Protein AF-A0A8H7RVF2-F1 (afdb_monomer)

Mean predicted aligned error: 18.03 Å

Organism: NCBI:txid1195481

Radius of gyration: 26.24 Å; Cα contacts (8 Å, |Δi|>4): 356; chains: 1; bounding box: 62×46×74 Å

Sequence (332 aa):
MNTLSTLFTTIDELPLQPLLSDPSMATCLSLPLSFVIQASAQSNFLPKKQLSSLIVSDAYYLFDSTINRLRRHTRAELTIGGNSILHLFRALYSGDVLIADFLARALLPGAPILDSADFYIGQVDAQPFYNRLNIDHIPLHLCSTRTYRLARQQSAINIITTNNSYPTLTPSKWQFFWKARIMPLARSIWWRSLHGKLSCCSTLHHILPARFDNALCALGDLENDSVSHFLFSCDTKWIIWQQVLQDCVLTSVTQDTVHDAIFSFTMPTWDLSHSPLSPIQIISGTMVGIWKAHWLYIFSSVPFCLTTIIDSTHKTLIRFRQEETLFIHQPP

Solvent-accessible surface area (backbone atoms only — not comparable to full-atom values): 19575 Å² total; per-residue (Å²): 136,58,74,62,59,61,57,49,59,58,50,73,77,43,84,92,66,82,74,93,53,73,67,38,70,48,31,54,39,67,34,47,37,55,76,43,48,42,63,28,98,88,40,87,62,70,84,53,82,68,43,69,76,34,36,31,48,60,48,31,44,80,74,36,88,90,70,60,29,47,38,70,55,51,87,89,67,40,86,58,64,46,72,61,50,52,49,48,53,51,33,46,74,71,57,31,34,41,64,40,69,75,60,46,43,34,61,46,95,86,56,82,75,74,68,70,95,77,72,65,92,75,54,69,57,59,58,60,59,48,59,70,67,56,48,94,96,51,64,70,92,78,47,48,78,65,56,48,52,52,50,48,52,50,52,45,49,69,64,30,76,79,68,52,61,68,64,90,66,52,73,67,55,51,50,49,60,73,68,48,90,64,53,70,68,30,49,53,51,52,54,24,46,47,50,58,65,42,86,26,39,35,52,38,18,73,76,38,49,93,81,28,87,52,34,42,32,92,89,73,50,94,47,68,16,40,68,58,38,63,64,46,66,33,66,80,51,30,55,51,52,53,51,58,40,61,78,40,30,81,57,93,81,53,72,65,58,51,47,35,31,72,74,65,64,49,75,71,92,66,47,35,90,89,29,99,62,52,69,67,43,53,54,38,29,49,50,42,29,52,51,52,44,54,49,37,29,73,77,65,67,40,78,84,48,66,70,64,40,50,55,53,20,51,54,48,46,53,48,53,51,53,58,51,56,59,65,72,70,57,80,136

Secondary structure (DSSP, 8-state):
--HHHHHHHHHHTS--PPPSSPPPHHHHHHSBHHHHEEE-TT------TTGGG-BHHHHEEEEETTTTEEEEPPTTT--SSHHHHHHHHHHHHTTSEEE-HHHHHHHSTTPPPS--TT--TT----HHHHHHHPBTTB-GGG--HHHHHHHHHHHHHHHGGGS-------HHHHHHHHHS---HHHHHHHHHHHTT-S--HHHHHHH-TTT---SB-TTS-SSB--HHIIIIISHHHHHHHHHHHHHH-SS---HHHHHHHHHH--------TT--S-HHHHHHHHHHHHHHHHHHHHHH-----HHHHHHHHHHHHHHHHHHHHHHHT---

Foldseek 3Di:
DDPVVVLLVVVVPAPDDQQPAQFDLLQQQAAQQVSFKDFDPPAPDDQPPQSRVDGNVLFWDQPDPVQLAIDGDDLVRRPPPSVSSVVVVVCVVVVRMDGHPSVVLNHDPPRDGSDPPDDDPNDGDCVSSCVVQDQPPDDPVRADPVNSVVSSLVVCVVVCVVPFDQQPADVVLVVCLVPDLADPVLSVQLVCLLRQNHPQLLNCCVVPVVVRVDQDHPVDDPDGRGSLCLQAPVPLLVVLVQVLCVVFFPDDDDSVQLVCCRRVVPQDPTDRVPPPAGSVLSSSLSSVLSVVLSVCCVPVVDDSDSVVSSVVSVVSSVVSVVVVVVVVPDDD

pLDDT: mean 73.12, std 15.59, range [32.81, 94.44]

Structure (mmCIF, N/CA/C/O backbone):
data_AF-A0A8H7RVF2-F1
#
_entry.id   AF-A0A8H7RVF2-F1
#
loop_
_atom_site.group_PDB
_atom_site.id
_atom_site.type_symbol
_atom_site.label_atom_id
_atom_site.label_alt_id
_atom_site.label_comp_id
_atom_site.label_asym_id
_atom_site.label_entity_id
_atom_site.label_seq_id
_atom_site.pdbx_PDB_ins_code
_atom_site.Cartn_x
_atom_site.Cartn_y
_atom_site.Cartn_z
_atom_site.occupancy
_atom_site.B_iso_or_equiv
_atom_site.auth_seq_id
_atom_site.auth_comp_id
_atom_site.auth_asym_id
_atom_site.auth_atom_id
_atom_site.pdbx_PDB_model_num
ATOM 1 N N . MET A 1 1 ? 38.740 3.425 -18.897 1.00 40.00 1 MET A N 1
ATOM 2 C CA . MET A 1 1 ? 37.456 3.286 -18.177 1.00 40.00 1 MET A CA 1
ATOM 3 C C . MET A 1 1 ? 36.684 4.571 -18.398 1.00 40.00 1 MET A C 1
ATOM 5 O O . MET A 1 1 ? 37.096 5.607 -17.897 1.00 40.00 1 MET A O 1
ATOM 9 N N . ASN A 1 2 ? 35.693 4.515 -19.288 1.00 44.91 2 ASN A N 1
ATOM 10 C CA . ASN A 1 2 ? 35.062 5.681 -19.908 1.00 44.91 2 ASN A CA 1
ATOM 11 C C . ASN A 1 2 ? 34.252 6.493 -18.893 1.00 44.91 2 ASN A C 1
ATOM 13 O O . ASN A 1 2 ? 33.501 5.916 -18.114 1.00 44.91 2 ASN A O 1
ATOM 17 N N . THR A 1 3 ? 34.342 7.820 -18.967 1.00 46.84 3 THR A N 1
ATOM 18 C CA . THR A 1 3 ? 33.495 8.803 -18.257 1.00 46.84 3 THR A CA 1
ATOM 19 C C . THR A 1 3 ? 31.994 8.491 -18.351 1.00 46.84 3 THR A C 1
ATOM 21 O O . THR A 1 3 ? 31.237 8.756 -17.418 1.00 46.84 3 THR A O 1
ATOM 24 N N . LEU A 1 4 ? 31.581 7.843 -19.441 1.00 50.25 4 LEU A N 1
ATOM 25 C CA . LEU A 1 4 ? 30.249 7.279 -19.641 1.00 50.25 4 LEU A CA 1
ATOM 26 C C . LEU A 1 4 ? 29.890 6.192 -18.614 1.00 50.25 4 LEU A C 1
ATOM 28 O O . LEU A 1 4 ? 28.809 6.233 -18.049 1.00 50.25 4 LEU A O 1
ATOM 32 N N . SER A 1 5 ? 30.795 5.265 -18.293 1.00 44.78 5 SER A N 1
ATOM 33 C CA . SER A 1 5 ? 30.532 4.194 -17.318 1.00 44.78 5 SER A CA 1
ATOM 34 C C . SER A 1 5 ? 30.194 4.749 -15.936 1.00 44.78 5 SER A C 1
ATOM 36 O O . SER A 1 5 ? 29.285 4.241 -15.292 1.00 44.78 5 SER A O 1
ATOM 38 N N . THR A 1 6 ? 30.899 5.795 -15.497 1.00 49.38 6 THR A N 1
ATOM 39 C CA . THR A 1 6 ? 30.628 6.485 -14.227 1.00 49.38 6 THR A CA 1
ATOM 40 C C . THR A 1 6 ? 29.314 7.263 -14.253 1.00 49.38 6 THR A C 1
ATOM 42 O O . THR A 1 6 ? 28.592 7.265 -13.261 1.00 49.38 6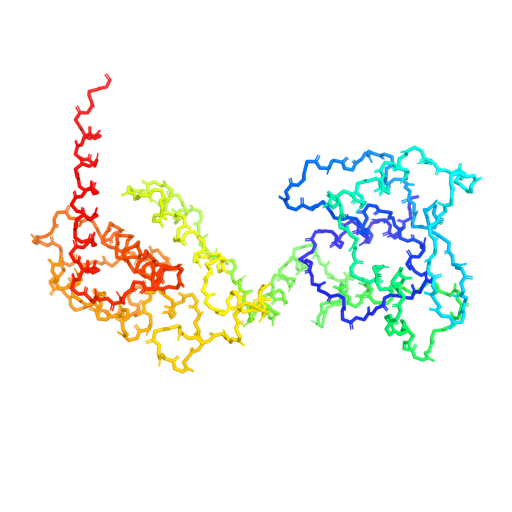 THR A O 1
ATOM 45 N N . LEU A 1 7 ? 28.983 7.886 -15.389 1.00 56.75 7 LEU A N 1
ATOM 46 C CA . LEU A 1 7 ? 27.707 8.576 -15.593 1.00 56.75 7 LEU A CA 1
ATOM 47 C C . LEU A 1 7 ? 26.527 7.592 -15.587 1.00 56.75 7 LEU A C 1
ATOM 49 O O . LEU A 1 7 ? 25.455 7.910 -15.090 1.00 56.75 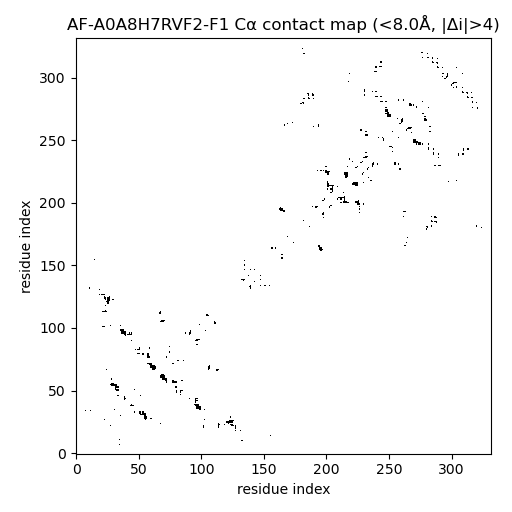7 LEU A O 1
ATOM 53 N N . PHE A 1 8 ? 26.721 6.378 -16.096 1.00 51.72 8 PHE A N 1
ATOM 54 C CA . PHE A 1 8 ? 25.672 5.362 -16.133 1.00 51.72 8 PHE A CA 1
ATOM 55 C C . PHE A 1 8 ? 25.489 4.649 -14.790 1.00 51.72 8 PHE A C 1
ATOM 57 O O . PHE A 1 8 ? 24.351 4.450 -14.378 1.00 51.72 8 PHE A O 1
ATOM 64 N N . THR A 1 9 ? 26.562 4.389 -14.031 1.00 48.84 9 THR A N 1
ATOM 65 C CA . THR A 1 9 ? 26.428 3.875 -12.653 1.00 48.84 9 THR A CA 1
ATOM 66 C C . THR A 1 9 ? 25.664 4.831 -11.739 1.00 48.84 9 THR A C 1
ATOM 68 O O . THR A 1 9 ? 24.950 4.385 -10.849 1.00 48.84 9 THR A O 1
ATOM 71 N N . THR A 1 10 ? 25.782 6.147 -11.948 1.00 52.72 10 THR A N 1
ATOM 72 C CA . THR A 1 10 ? 25.028 7.130 -11.157 1.00 52.72 10 THR A CA 1
ATOM 73 C C . THR A 1 10 ? 23.569 7.249 -11.597 1.00 52.72 10 THR A C 1
ATOM 75 O O . THR A 1 10 ? 22.735 7.635 -10.783 1.00 52.72 10 THR A O 1
ATOM 78 N N . ILE A 1 11 ? 23.237 6.891 -12.843 1.00 55.09 11 ILE A N 1
ATOM 79 C CA . ILE A 1 11 ? 21.852 6.808 -13.330 1.00 55.09 11 ILE A CA 1
ATOM 80 C C . ILE A 1 11 ? 21.131 5.578 -12.766 1.00 55.09 11 ILE A C 1
ATOM 82 O O . ILE A 1 11 ? 19.942 5.680 -12.471 1.00 55.09 11 ILE A O 1
ATOM 86 N N . ASP A 1 12 ? 21.829 4.457 -12.564 1.00 47.09 12 ASP A N 1
ATOM 87 C CA . ASP A 1 12 ? 21.255 3.235 -11.974 1.00 47.09 12 ASP A CA 1
ATOM 88 C C . ASP A 1 12 ? 20.788 3.428 -10.519 1.00 47.09 12 ASP A C 1
ATOM 90 O O . ASP A 1 12 ? 19.875 2.742 -10.060 1.00 47.09 12 ASP A O 1
ATOM 94 N N . GLU A 1 13 ? 21.363 4.393 -9.791 1.00 46.53 13 GLU A N 1
ATOM 95 C CA . GLU A 1 13 ? 20.918 4.757 -8.436 1.00 46.53 13 GLU A CA 1
ATOM 96 C C . GLU A 1 13 ? 19.717 5.724 -8.418 1.00 46.53 13 GLU A C 1
ATOM 98 O O . GLU A 1 13 ? 19.198 6.056 -7.347 1.00 46.53 13 GLU A O 1
ATOM 103 N N . LEU A 1 14 ? 19.252 6.191 -9.583 1.00 49.53 14 LEU A N 1
ATOM 104 C CA . LEU A 1 14 ? 18.100 7.083 -9.699 1.00 49.53 14 LEU A CA 1
ATOM 105 C C . LEU A 1 14 ? 16.809 6.293 -9.955 1.00 49.53 14 LEU A C 1
ATOM 107 O O . LEU A 1 14 ? 16.825 5.300 -10.682 1.00 49.53 14 LEU A O 1
ATOM 111 N N . PRO A 1 15 ? 15.653 6.747 -9.427 1.00 44.44 15 PRO A N 1
ATOM 112 C CA . PRO A 1 15 ? 14.373 6.123 -9.736 1.00 44.44 15 PRO A CA 1
ATOM 113 C C . PRO A 1 15 ? 14.163 6.055 -11.258 1.00 44.44 15 PRO A C 1
ATOM 115 O O . PRO A 1 15 ? 14.415 7.021 -11.988 1.00 44.44 15 PRO A O 1
ATOM 118 N N . LEU A 1 16 ? 13.743 4.876 -11.727 1.00 46.16 16 LEU A N 1
ATOM 119 C CA . LEU A 1 16 ? 13.454 4.569 -13.128 1.00 46.16 16 LEU A CA 1
ATOM 120 C C . LEU A 1 16 ? 12.229 5.375 -13.581 1.00 46.16 16 LEU A C 1
ATOM 122 O O . LEU A 1 16 ? 11.100 4.903 -13.520 1.00 46.16 16 LEU A O 1
ATOM 126 N N . GLN A 1 17 ? 12.452 6.622 -13.983 1.00 48.72 17 GLN A N 1
ATOM 127 C CA . GLN A 1 17 ? 11.468 7.404 -14.722 1.00 48.72 17 GLN A CA 1
ATOM 128 C C . GLN A 1 17 ? 11.563 7.043 -16.210 1.00 48.72 17 GLN A C 1
ATOM 130 O O . GLN A 1 17 ? 12.680 6.834 -16.702 1.00 48.72 17 GLN A O 1
ATOM 135 N N . PRO A 1 18 ? 10.430 6.970 -16.934 1.00 44.44 18 PRO A N 1
ATOM 136 C CA . PRO A 1 18 ? 10.450 6.820 -18.382 1.00 44.44 18 PRO A CA 1
ATOM 137 C C . PRO A 1 18 ? 11.205 8.002 -19.000 1.00 44.44 18 PRO A C 1
ATOM 139 O O . PRO A 1 18 ? 11.059 9.149 -18.571 1.00 44.44 18 PRO A O 1
ATOM 142 N N . LEU A 1 19 ? 12.066 7.710 -19.974 1.00 48.81 19 LEU A N 1
ATOM 143 C CA . LEU A 1 19 ? 12.856 8.720 -20.668 1.00 48.81 19 LEU A CA 1
ATOM 144 C C . LEU A 1 19 ? 11.887 9.667 -21.401 1.00 48.81 19 LEU A C 1
ATOM 146 O O . LEU A 1 19 ? 11.160 9.231 -22.287 1.00 48.81 19 LEU A O 1
ATOM 150 N N . LEU A 1 20 ? 11.857 10.950 -21.025 1.00 43.44 20 LEU A N 1
ATOM 151 C CA . LEU A 1 20 ? 11.034 11.972 -21.696 1.00 43.44 20 LEU A CA 1
ATOM 152 C C . LEU A 1 20 ? 11.542 12.322 -23.107 1.00 43.44 20 LEU A C 1
ATOM 154 O O . LEU A 1 20 ? 10.856 13.012 -23.856 1.00 43.44 20 LEU A O 1
ATOM 158 N N . SER A 1 21 ? 12.743 11.877 -23.479 1.00 52.69 21 SER A N 1
ATOM 159 C CA . SER A 1 21 ? 13.338 12.116 -24.796 1.00 52.69 21 SER A CA 1
ATOM 160 C C . SER A 1 21 ? 14.137 10.889 -25.203 1.00 52.69 21 SER A C 1
ATOM 162 O O . SER A 1 21 ? 15.084 10.527 -24.509 1.00 52.69 21 SER A O 1
ATOM 164 N N . ASP A 1 22 ? 13.723 10.229 -26.281 1.00 59.38 22 ASP A N 1
ATOM 165 C CA . ASP A 1 22 ? 14.331 8.990 -26.761 1.00 59.38 22 ASP A CA 1
ATOM 166 C C . ASP A 1 22 ? 15.801 9.211 -27.189 1.00 59.38 22 ASP A C 1
ATOM 168 O O . ASP A 1 22 ? 16.105 10.226 -27.816 1.00 59.38 22 ASP A O 1
ATOM 172 N N . PRO A 1 23 ? 16.749 8.321 -26.822 1.00 65.62 23 PRO A N 1
ATOM 173 C CA . PRO A 1 23 ? 18.167 8.543 -27.088 1.00 65.62 23 PRO A CA 1
ATOM 174 C C . PRO A 1 23 ? 18.509 8.195 -28.540 1.00 65.62 23 PRO A C 1
ATOM 176 O O . PRO A 1 23 ? 17.998 7.211 -29.063 1.00 65.62 23 PRO A O 1
ATOM 179 N N . SER A 1 24 ? 19.428 8.932 -29.178 1.00 68.19 24 SER A N 1
ATOM 180 C CA . SER A 1 24 ? 19.801 8.667 -30.578 1.00 68.19 24 SER A CA 1
ATOM 181 C C . SER A 1 24 ? 20.269 7.219 -30.801 1.00 68.19 24 SER A C 1
ATOM 183 O O . SER A 1 24 ? 20.792 6.554 -29.897 1.00 68.19 24 SER A O 1
ATOM 185 N N . MET A 1 25 ? 20.113 6.708 -32.025 1.00 68.81 25 MET A N 1
ATOM 186 C CA . MET A 1 25 ? 20.474 5.323 -32.359 1.00 68.81 25 MET A CA 1
ATOM 187 C C . MET A 1 25 ? 21.970 5.030 -32.145 1.00 68.81 25 MET A C 1
ATOM 189 O O . MET A 1 25 ? 22.343 3.962 -31.654 1.00 68.81 25 MET A O 1
ATOM 193 N N . ALA A 1 26 ? 22.831 6.001 -32.457 1.00 67.50 26 ALA A N 1
ATOM 194 C CA . ALA A 1 26 ? 24.265 5.913 -32.193 1.00 67.50 26 ALA A CA 1
ATOM 195 C C . ALA A 1 26 ? 24.547 5.789 -30.687 1.00 67.50 26 ALA A C 1
ATOM 197 O O . ALA A 1 26 ? 25.372 4.972 -30.274 1.00 67.50 26 ALA A O 1
ATOM 198 N N . THR A 1 27 ? 23.808 6.534 -29.858 1.00 69.94 27 THR A N 1
ATOM 199 C CA . THR A 1 27 ? 23.898 6.407 -28.405 1.00 69.94 27 THR A CA 1
ATOM 200 C C . THR A 1 27 ? 23.409 5.036 -27.943 1.00 69.94 27 THR A C 1
ATOM 202 O O . THR A 1 27 ? 24.129 4.385 -27.189 1.00 69.94 27 THR A O 1
ATOM 205 N N . CYS A 1 28 ? 22.279 4.535 -28.458 1.00 72.25 28 CYS A N 1
ATOM 206 C CA . CYS A 1 28 ? 21.740 3.211 -28.120 1.00 72.25 28 CYS A CA 1
ATOM 207 C C . CYS A 1 28 ? 22.757 2.078 -28.324 1.00 72.25 28 CYS A C 1
ATOM 209 O O . CYS A 1 28 ? 22.924 1.236 -27.445 1.00 72.25 28 CYS A O 1
ATOM 211 N N . LEU A 1 29 ? 23.471 2.074 -29.454 1.00 73.00 29 LEU A N 1
ATOM 212 C CA . LEU A 1 29 ? 24.475 1.056 -29.790 1.00 73.00 29 LEU A CA 1
ATOM 213 C C . LEU A 1 29 ? 25.738 1.113 -28.914 1.00 73.00 29 LEU A C 1
ATOM 215 O O . LEU A 1 29 ? 26.448 0.112 -28.786 1.00 73.00 29 LEU A O 1
ATOM 219 N N . SER A 1 30 ? 26.011 2.269 -28.305 1.00 75.19 30 SER A N 1
ATOM 220 C CA . SER A 1 30 ? 27.159 2.486 -27.416 1.00 75.19 30 SER A CA 1
ATOM 221 C C . SER A 1 30 ? 26.883 2.138 -25.946 1.00 75.19 30 SER A C 1
ATOM 223 O O . SER A 1 30 ? 27.808 2.145 -25.130 1.00 75.19 30 SER A O 1
ATOM 225 N N . LEU A 1 31 ? 25.628 1.829 -25.590 1.00 73.19 31 LEU A N 1
ATOM 226 C CA . LEU A 1 31 ? 25.244 1.530 -24.210 1.00 73.19 31 LEU A CA 1
ATOM 227 C C . LEU A 1 31 ? 25.732 0.143 -23.765 1.00 73.19 31 LEU A C 1
ATOM 229 O O . LEU A 1 31 ? 25.761 -0.787 -24.573 1.00 73.19 31 LEU A O 1
ATOM 233 N N . PRO A 1 32 ? 26.059 -0.044 -22.473 1.00 77.81 32 PRO A N 1
ATOM 234 C CA . PRO A 1 32 ? 26.289 -1.369 -21.906 1.00 77.81 32 PRO A CA 1
ATOM 235 C C . PRO A 1 32 ? 25.021 -2.227 -21.963 1.00 77.81 32 PRO A C 1
ATOM 237 O O . PRO A 1 32 ? 23.933 -1.753 -21.636 1.00 77.81 32 PRO A O 1
ATOM 240 N N . LEU A 1 33 ? 25.148 -3.516 -22.290 1.00 72.94 33 LEU A N 1
ATOM 241 C CA . LEU A 1 33 ? 24.002 -4.434 -22.309 1.00 72.94 33 LEU A CA 1
ATOM 242 C C . LEU A 1 33 ? 23.324 -4.527 -20.941 1.00 72.94 33 LEU A C 1
ATOM 244 O O . LEU A 1 33 ? 22.100 -4.549 -20.869 1.00 72.94 33 LEU A O 1
ATOM 248 N N . SER A 1 34 ? 24.101 -4.516 -19.855 1.00 70.44 34 SER A N 1
ATOM 249 C CA . SER A 1 34 ? 23.571 -4.561 -18.486 1.00 70.44 34 SER A CA 1
ATOM 250 C C . SER A 1 34 ? 22.608 -3.422 -18.148 1.00 70.44 34 SER A C 1
ATOM 252 O O . SER A 1 34 ? 21.790 -3.594 -17.258 1.00 70.44 34 SER A O 1
ATOM 254 N N . PHE A 1 35 ? 22.698 -2.287 -18.845 1.00 67.44 35 PHE A N 1
ATOM 255 C CA . PHE A 1 35 ? 21.821 -1.135 -18.632 1.00 67.44 35 PHE A CA 1
ATOM 256 C C . PHE A 1 35 ? 20.469 -1.286 -19.340 1.00 67.44 35 PHE A C 1
ATOM 258 O O . PHE A 1 35 ? 19.451 -0.758 -18.906 1.00 67.44 35 PHE A O 1
ATOM 265 N N . VAL A 1 36 ? 20.451 -2.015 -20.454 1.00 72.12 36 VAL A N 1
ATOM 266 C CA . VAL A 1 36 ? 19.268 -2.140 -21.314 1.00 72.12 36 VAL A CA 1
ATOM 267 C C . VAL A 1 36 ? 18.425 -3.369 -20.952 1.00 72.12 36 VAL A C 1
ATOM 269 O O . VAL A 1 36 ? 17.359 -3.592 -21.517 1.00 72.12 36 VAL A O 1
ATOM 272 N N . ILE A 1 37 ? 18.901 -4.168 -20.000 1.00 72.50 37 ILE A N 1
ATOM 273 C CA . ILE A 1 37 ? 18.352 -5.461 -19.607 1.00 72.50 37 ILE A CA 1
ATOM 274 C C . ILE A 1 37 ? 17.865 -5.379 -18.163 1.00 72.50 37 ILE A C 1
ATOM 276 O O . ILE A 1 37 ? 18.640 -5.083 -17.258 1.00 72.50 37 ILE A O 1
ATOM 280 N N . GLN A 1 38 ? 16.606 -5.739 -17.936 1.00 69.62 38 GLN A N 1
ATOM 281 C CA . GLN A 1 38 ? 16.017 -5.844 -16.607 1.00 69.62 38 GLN A CA 1
ATOM 282 C C . GLN A 1 38 ? 15.524 -7.271 -16.357 1.00 69.62 38 GLN A C 1
ATOM 284 O O . GLN A 1 38 ? 14.884 -7.878 -17.212 1.00 69.62 38 GLN A O 1
ATOM 289 N N . ALA A 1 39 ? 15.817 -7.831 -15.182 1.00 67.50 39 ALA A N 1
ATOM 290 C CA . ALA A 1 39 ? 15.266 -9.128 -14.797 1.00 67.50 39 ALA A CA 1
ATOM 291 C C . ALA A 1 39 ? 13.747 -9.013 -14.588 1.00 67.50 39 ALA A C 1
ATOM 293 O O . ALA A 1 39 ? 13.268 -8.071 -13.949 1.00 67.50 39 ALA A O 1
ATOM 294 N N . SER A 1 40 ? 12.989 -9.977 -15.109 1.00 64.19 40 SER A N 1
ATOM 295 C CA . SER A 1 40 ? 11.552 -10.070 -14.856 1.00 64.19 40 SER A CA 1
ATOM 296 C C . SER A 1 40 ? 11.304 -10.362 -13.373 1.00 64.19 40 SER A C 1
ATOM 298 O O . SER A 1 40 ? 12.046 -11.135 -12.763 1.00 64.19 40 SER A O 1
ATOM 300 N N . ALA A 1 41 ? 10.245 -9.784 -12.793 1.00 55.88 41 ALA A N 1
ATOM 301 C CA . ALA A 1 41 ? 9.921 -9.873 -11.361 1.00 55.88 41 ALA A CA 1
ATOM 302 C C . ALA A 1 41 ? 9.723 -11.313 -10.839 1.00 55.88 41 ALA A C 1
ATOM 304 O O . ALA A 1 41 ? 9.701 -11.535 -9.631 1.00 55.88 41 ALA A O 1
ATOM 305 N N . GLN A 1 42 ? 9.558 -12.281 -11.745 1.00 55.31 42 GLN A N 1
ATOM 306 C CA . GLN A 1 42 ? 9.357 -13.702 -11.448 1.00 55.31 42 GLN A CA 1
ATOM 307 C C . GLN A 1 42 ? 10.587 -14.570 -11.771 1.00 55.31 42 GLN A C 1
ATOM 309 O O . GLN A 1 42 ? 10.553 -15.779 -11.556 1.00 55.31 42 GLN A O 1
ATOM 314 N N . SER A 1 43 ? 11.670 -13.975 -12.279 1.00 57.62 43 SER A N 1
ATOM 315 C CA . SER A 1 43 ? 12.850 -14.699 -12.757 1.00 57.62 43 SER A CA 1
ATOM 316 C C . SER A 1 43 ? 14.033 -14.578 -11.793 1.00 57.62 43 SER A C 1
ATOM 318 O O . SER A 1 43 ? 14.306 -13.514 -11.240 1.00 57.62 43 SER A O 1
ATOM 320 N N . ASN A 1 44 ? 14.799 -15.661 -11.651 1.00 59.09 44 ASN A N 1
ATOM 321 C CA . ASN A 1 44 ? 16.096 -15.659 -10.961 1.00 59.09 44 ASN A CA 1
ATOM 322 C C . ASN A 1 44 ? 17.251 -15.366 -11.934 1.00 59.09 44 ASN A C 1
ATOM 324 O O . ASN A 1 44 ? 18.365 -15.866 -11.752 1.00 59.09 44 ASN A O 1
ATOM 328 N N . PHE A 1 45 ? 16.995 -14.619 -13.014 1.00 61.88 45 PHE A N 1
ATOM 329 C CA . PHE A 1 45 ? 18.027 -14.328 -13.999 1.00 61.88 45 PHE A CA 1
ATOM 330 C C . PHE A 1 45 ? 19.106 -13.441 -13.373 1.00 61.88 45 PHE A C 1
ATOM 332 O O . PHE A 1 45 ? 18.906 -12.252 -13.133 1.00 61.88 45 PHE A O 1
ATOM 339 N N . LEU A 1 46 ? 20.275 -14.028 -13.121 1.00 59.62 46 LEU A N 1
ATOM 340 C CA . LEU A 1 46 ? 21.450 -13.294 -12.677 1.00 59.62 46 LEU A CA 1
ATOM 341 C C . LEU A 1 46 ? 22.282 -12.914 -13.907 1.00 59.62 46 LEU A C 1
ATOM 343 O O . LEU A 1 46 ? 22.825 -13.812 -14.568 1.00 59.62 46 LEU A O 1
ATOM 347 N N . PRO A 1 47 ? 22.416 -11.615 -14.235 1.00 60.44 47 PRO A N 1
ATOM 348 C CA . PRO A 1 47 ? 23.289 -11.199 -15.317 1.00 60.44 47 PRO A CA 1
ATOM 349 C C . PRO A 1 47 ? 24.716 -11.657 -14.996 1.00 60.44 47 PRO A C 1
ATOM 351 O O . PRO A 1 47 ? 25.306 -11.292 -13.979 1.00 60.44 47 PRO A O 1
ATOM 354 N N . LYS A 1 48 ? 25.278 -12.518 -15.852 1.00 64.44 48 LYS A N 1
ATOM 355 C CA . LYS A 1 48 ? 26.668 -12.970 -15.714 1.00 64.44 48 LYS A CA 1
ATOM 356 C C . LYS A 1 48 ? 27.590 -11.749 -15.732 1.00 64.44 48 LYS A C 1
ATOM 358 O O . LYS A 1 48 ? 27.382 -10.852 -16.541 1.00 64.44 48 LYS A O 1
ATOM 363 N N . LYS A 1 49 ? 28.682 -11.768 -14.954 1.00 63.31 49 LYS A N 1
ATOM 364 C CA . LYS A 1 49 ? 29.734 -10.720 -14.953 1.00 63.31 49 LYS A CA 1
ATOM 365 C C . LYS A 1 49 ? 30.300 -10.378 -16.344 1.00 63.31 49 LYS A C 1
ATOM 367 O O . LYS A 1 49 ? 30.929 -9.346 -16.516 1.00 63.31 49 LYS A O 1
ATOM 372 N N . GLN A 1 50 ? 30.112 -11.250 -17.333 1.00 63.12 50 GLN A N 1
ATOM 373 C CA . GLN A 1 50 ? 30.513 -11.005 -18.720 1.00 63.12 50 GLN A CA 1
ATOM 374 C C . GLN A 1 50 ? 29.515 -10.136 -19.502 1.00 63.12 50 GLN A C 1
ATOM 376 O O . GLN A 1 50 ? 29.901 -9.552 -20.501 1.00 63.12 50 GLN A O 1
ATOM 381 N N . LEU A 1 51 ? 28.250 -10.023 -19.080 1.00 64.62 51 LEU A N 1
ATOM 382 C CA . LEU A 1 51 ? 27.266 -9.130 -19.711 1.00 64.62 51 LEU A CA 1
ATOM 383 C C . LEU A 1 51 ? 27.520 -7.657 -19.364 1.00 64.62 51 LEU A C 1
ATOM 385 O O . LEU A 1 51 ? 27.209 -6.789 -20.169 1.00 64.62 51 LEU A O 1
ATOM 389 N N . SER A 1 52 ? 28.130 -7.371 -18.209 1.00 64.50 52 SER A N 1
ATOM 390 C CA . SER A 1 52 ? 28.506 -6.006 -17.813 1.00 64.50 52 SER A CA 1
ATOM 391 C C . SER A 1 52 ? 29.709 -5.449 -18.580 1.00 64.50 52 SER A C 1
ATOM 393 O O . SER A 1 52 ? 29.966 -4.253 -18.512 1.00 64.50 52 SER A O 1
ATOM 395 N N . SER A 1 53 ? 30.463 -6.296 -19.289 1.00 72.38 53 SER A N 1
ATOM 396 C CA . SER A 1 53 ? 31.576 -5.870 -20.150 1.00 72.38 53 SER A CA 1
ATOM 397 C C . SER A 1 53 ? 31.194 -5.729 -21.626 1.00 72.38 53 SER A C 1
ATOM 399 O O . SER A 1 53 ? 32.059 -5.386 -22.423 1.00 72.38 53 SER A O 1
ATOM 401 N N . LEU A 1 54 ? 29.946 -6.036 -21.992 1.00 77.81 54 LEU A N 1
ATOM 402 C CA . LEU A 1 54 ? 29.462 -6.026 -23.373 1.00 77.81 54 LEU A CA 1
ATOM 403 C C . LEU A 1 54 ? 28.583 -4.805 -23.635 1.00 77.81 54 LEU A C 1
ATOM 405 O O . LEU A 1 54 ? 27.857 -4.348 -22.747 1.00 77.81 54 LEU A O 1
ATOM 409 N N . ILE A 1 55 ? 28.620 -4.318 -24.870 1.00 80.69 55 ILE A N 1
ATOM 410 C CA . ILE A 1 55 ? 27.808 -3.197 -25.351 1.00 80.69 55 ILE A CA 1
ATOM 411 C C . ILE A 1 55 ? 26.693 -3.680 -26.279 1.00 80.69 55 ILE A C 1
ATOM 413 O O . ILE A 1 55 ? 26.720 -4.796 -26.794 1.00 80.69 55 ILE A O 1
ATOM 417 N N . VAL A 1 56 ? 25.672 -2.849 -26.482 1.00 78.62 56 VAL A N 1
ATOM 418 C CA . VAL A 1 56 ? 24.509 -3.178 -27.322 1.00 78.62 56 VAL A CA 1
ATOM 419 C C 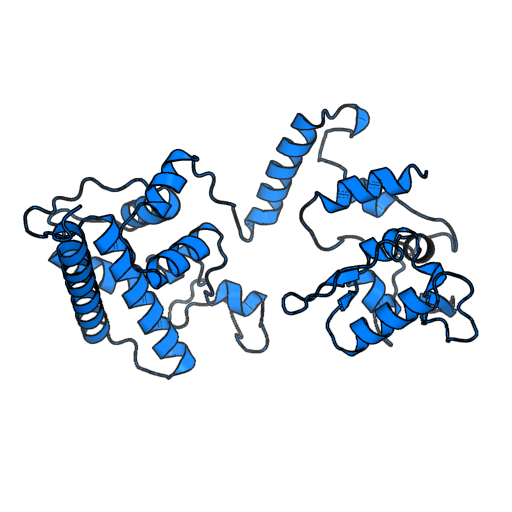. VAL A 1 56 ? 24.936 -3.523 -28.749 1.00 78.62 56 VAL A C 1
ATOM 421 O O . VAL A 1 56 ? 24.390 -4.467 -29.316 1.00 78.62 56 VAL A O 1
ATOM 424 N N . SER A 1 57 ? 25.949 -2.841 -29.293 1.00 78.69 57 SER A N 1
ATOM 425 C CA . SER A 1 57 ? 26.520 -3.155 -30.612 1.00 78.69 57 SER A CA 1
ATOM 426 C C . SER A 1 57 ? 27.174 -4.537 -30.719 1.00 78.69 57 SER A C 1
ATOM 428 O O . SER A 1 57 ? 27.267 -5.066 -31.820 1.00 78.69 57 SER A O 1
ATOM 430 N N . ASP A 1 58 ? 27.551 -5.175 -29.605 1.00 79.19 58 ASP A N 1
ATOM 431 C CA . ASP A 1 58 ? 28.062 -6.554 -29.628 1.00 79.19 58 ASP A CA 1
ATOM 432 C C . ASP A 1 58 ? 26.938 -7.576 -29.881 1.00 79.19 58 ASP A C 1
ATOM 434 O O . ASP A 1 58 ? 27.184 -8.688 -30.349 1.00 79.19 58 ASP A O 1
ATOM 438 N N . ALA A 1 59 ? 25.691 -7.223 -29.548 1.00 75.94 59 ALA A N 1
ATOM 439 C CA . ALA A 1 59 ? 24.524 -8.096 -29.678 1.00 75.94 59 ALA A CA 1
ATOM 440 C C . ALA A 1 59 ? 23.589 -7.698 -30.830 1.00 75.94 59 ALA A C 1
ATOM 442 O O . ALA A 1 59 ? 22.902 -8.561 -31.387 1.00 75.94 59 ALA A O 1
ATOM 443 N N . TYR A 1 60 ? 23.561 -6.420 -31.199 1.00 78.50 60 TYR A N 1
ATOM 444 C CA . TYR A 1 60 ? 22.655 -5.856 -32.192 1.00 78.50 60 TYR A CA 1
ATOM 445 C C . TYR A 1 60 ? 23.410 -4.955 -33.164 1.00 78.50 60 TYR A C 1
ATOM 447 O O . TYR A 1 60 ? 24.224 -4.140 -32.754 1.00 78.50 60 TYR A O 1
ATOM 455 N N . TYR A 1 61 ? 23.070 -5.032 -34.445 1.00 76.12 61 TYR A N 1
ATOM 456 C CA . TYR A 1 61 ? 23.562 -4.113 -35.463 1.00 76.12 61 TYR A CA 1
ATOM 457 C C . TYR A 1 61 ? 22.406 -3.403 -36.149 1.00 76.12 61 TYR A C 1
ATOM 459 O O . TYR A 1 61 ? 21.256 -3.848 -36.128 1.00 76.12 61 TYR A O 1
ATOM 467 N N . LEU A 1 62 ? 22.727 -2.282 -36.776 1.00 71.25 62 LEU A N 1
ATOM 468 C CA . LEU A 1 62 ? 21.772 -1.496 -37.530 1.00 71.25 62 LEU A CA 1
ATOM 469 C C . LEU A 1 62 ? 21.543 -2.155 -38.897 1.00 71.25 62 LEU A C 1
ATOM 471 O O . LEU A 1 62 ? 22.469 -2.272 -39.696 1.00 71.25 62 LEU A O 1
ATOM 475 N N . PHE A 1 63 ? 20.321 -2.630 -39.141 1.00 68.12 63 PHE A N 1
ATOM 476 C CA . PHE A 1 63 ? 19.950 -3.328 -40.376 1.00 68.12 63 PHE A CA 1
ATOM 477 C C . PHE A 1 63 ? 19.465 -2.367 -41.465 1.00 68.12 63 PHE A C 1
ATOM 479 O O . PHE A 1 63 ? 19.716 -2.606 -42.641 1.00 68.12 63 PHE A O 1
ATOM 486 N N . ASP A 1 64 ? 18.790 -1.283 -41.074 1.00 64.56 64 ASP A N 1
ATOM 487 C CA . ASP A 1 64 ? 18.273 -0.269 -41.993 1.00 64.56 64 ASP A CA 1
ATOM 488 C C . ASP A 1 64 ? 18.420 1.130 -41.379 1.00 64.56 64 ASP A C 1
ATOM 490 O O . ASP A 1 64 ? 17.823 1.418 -40.336 1.00 64.56 64 ASP A O 1
ATOM 494 N N . SER A 1 65 ? 19.234 1.980 -42.014 1.00 61.47 65 SER A N 1
ATOM 495 C CA . SER A 1 65 ? 19.519 3.362 -41.591 1.00 61.47 65 SER A CA 1
ATOM 496 C C . SER A 1 65 ? 18.404 4.339 -41.912 1.00 61.47 65 SER A C 1
ATOM 498 O O . SER A 1 65 ? 18.373 5.416 -41.332 1.00 61.47 65 SER A O 1
ATOM 500 N N . THR A 1 66 ? 17.469 3.966 -42.784 1.00 57.50 66 THR A N 1
ATOM 501 C CA . THR A 1 66 ? 16.312 4.804 -43.115 1.00 57.50 66 THR A CA 1
ATOM 502 C C . THR A 1 66 ? 15.160 4.609 -42.131 1.00 57.50 66 THR A C 1
ATOM 504 O O . THR A 1 66 ? 14.355 5.513 -41.936 1.00 57.50 66 THR A O 1
ATOM 507 N N . ILE A 1 67 ? 15.104 3.446 -41.471 1.00 60.88 67 ILE A N 1
ATOM 508 C CA . ILE A 1 67 ? 14.044 3.081 -40.514 1.00 60.88 67 ILE A CA 1
ATOM 509 C C . ILE A 1 67 ? 14.603 2.951 -39.084 1.00 60.88 67 ILE A C 1
ATOM 511 O O . ILE A 1 67 ? 13.868 2.597 -38.167 1.00 60.88 67 ILE A O 1
ATOM 515 N N . ASN A 1 68 ? 15.900 3.226 -38.874 1.00 64.88 68 ASN A N 1
ATOM 516 C CA . ASN A 1 68 ? 16.575 3.116 -37.576 1.00 64.88 68 ASN A CA 1
ATOM 517 C C . ASN A 1 68 ? 16.283 1.766 -36.887 1.00 64.88 68 ASN A C 1
ATOM 519 O O . ASN A 1 68 ? 15.941 1.690 -35.707 1.00 64.88 68 ASN A O 1
ATOM 523 N N . ARG A 1 69 ? 16.386 0.674 -37.659 1.00 69.44 69 ARG A N 1
ATOM 524 C CA . ARG A 1 69 ? 16.038 -0.676 -37.194 1.00 69.44 69 ARG A CA 1
ATOM 525 C C . ARG A 1 69 ? 17.251 -1.453 -36.731 1.00 69.44 69 ARG A C 1
ATOM 527 O O . ARG A 1 69 ? 18.216 -1.626 -37.481 1.00 69.44 69 ARG A O 1
ATOM 534 N N . LEU A 1 70 ? 17.143 -2.008 -35.529 1.00 75.19 70 LEU A N 1
ATOM 535 C CA . LEU A 1 70 ? 18.135 -2.919 -34.982 1.00 75.19 70 LEU A CA 1
ATOM 536 C C . LEU A 1 70 ? 17.776 -4.365 -35.304 1.00 75.19 70 LEU A C 1
ATOM 538 O O . LEU A 1 70 ? 16.630 -4.801 -35.197 1.00 75.19 70 LEU A O 1
ATOM 542 N N . ARG A 1 71 ? 18.795 -5.137 -35.667 1.00 78.19 71 ARG A N 1
ATOM 543 C CA . ARG A 1 71 ? 18.711 -6.580 -35.841 1.00 78.19 71 ARG A CA 1
ATOM 544 C C . ARG A 1 71 ? 19.728 -7.247 -34.936 1.00 78.19 71 ARG A C 1
ATOM 546 O O . ARG A 1 71 ? 20.869 -6.816 -34.824 1.00 78.19 71 ARG A O 1
ATOM 553 N N . ARG A 1 72 ? 19.308 -8.333 -34.293 1.00 81.44 72 ARG A N 1
ATOM 554 C CA . ARG A 1 72 ? 20.212 -9.184 -33.516 1.00 81.44 72 ARG A CA 1
ATOM 555 C C . ARG A 1 72 ? 21.276 -9.815 -34.413 1.00 81.44 72 ARG A C 1
ATOM 557 O O . ARG A 1 72 ? 20.959 -10.271 -35.517 1.00 81.44 72 ARG A O 1
ATOM 564 N N . HIS A 1 73 ? 22.486 -9.946 -33.893 1.00 77.25 73 HIS A N 1
ATOM 565 C CA . HIS A 1 73 ? 23.508 -10.764 -34.526 1.00 77.25 73 HIS A CA 1
ATOM 566 C C . HIS A 1 73 ? 23.102 -12.238 -34.556 1.00 77.25 73 HIS A C 1
ATOM 568 O O . HIS A 1 73 ? 22.559 -12.793 -33.592 1.00 77.25 73 HIS A O 1
ATOM 574 N N . THR A 1 74 ? 23.363 -12.892 -35.685 1.00 74.69 74 THR A N 1
ATOM 575 C CA . THR A 1 74 ? 23.252 -14.350 -35.780 1.00 74.69 74 THR A CA 1
ATOM 576 C C . THR A 1 74 ? 24.448 -15.020 -35.104 1.00 74.69 74 THR A C 1
ATOM 578 O O . THR A 1 74 ? 25.479 -14.399 -34.860 1.00 74.69 74 THR A O 1
ATOM 581 N N . ARG A 1 75 ? 24.352 -16.322 -34.803 1.00 70.06 75 ARG A N 1
ATOM 582 C CA . ARG A 1 75 ? 25.446 -17.058 -34.139 1.00 70.06 75 ARG A CA 1
ATOM 583 C C . ARG A 1 75 ? 26.778 -16.986 -34.901 1.00 70.06 75 ARG A C 1
ATOM 585 O O . ARG A 1 75 ? 27.820 -17.091 -34.267 1.00 70.06 75 ARG A O 1
ATOM 592 N N . ALA A 1 76 ? 26.732 -16.823 -36.222 1.00 70.69 76 ALA A N 1
ATOM 593 C CA . ALA A 1 76 ? 27.915 -16.692 -37.068 1.00 70.69 76 ALA A CA 1
ATOM 594 C C . ALA A 1 76 ? 28.527 -15.278 -37.042 1.00 70.69 76 ALA A C 1
ATOM 596 O O . ALA A 1 76 ? 29.700 -15.124 -37.356 1.00 70.69 76 ALA A O 1
ATOM 597 N N . GLU A 1 77 ? 27.750 -14.263 -36.661 1.00 75.44 77 GLU A N 1
ATOM 598 C CA . GLU A 1 77 ? 28.158 -12.851 -36.653 1.00 75.44 77 GLU A CA 1
ATOM 599 C C . GLU A 1 77 ? 28.663 -12.381 -35.278 1.00 75.44 77 GLU A C 1
ATOM 601 O O . GLU A 1 77 ? 29.252 -11.311 -35.169 1.00 75.44 77 GLU A O 1
ATOM 606 N N . LEU A 1 78 ? 28.442 -13.170 -34.220 1.00 75.38 78 LEU A N 1
ATOM 607 C CA . LEU A 1 78 ? 28.886 -12.849 -32.862 1.00 75.38 78 LEU A CA 1
ATOM 608 C C . LEU A 1 78 ? 30.401 -13.050 -32.722 1.00 75.38 78 LEU A C 1
ATOM 610 O O . LEU A 1 78 ? 30.879 -14.181 -32.626 1.00 75.38 78 LEU A O 1
ATOM 614 N N . THR A 1 79 ? 31.149 -11.954 -32.650 1.00 68.25 79 THR A N 1
ATOM 615 C CA . THR A 1 79 ? 32.613 -11.964 -32.484 1.00 68.25 79 THR A CA 1
ATOM 616 C C . THR A 1 79 ? 33.047 -11.926 -31.016 1.00 68.25 79 THR A C 1
ATOM 618 O O . THR A 1 79 ? 34.075 -12.503 -30.662 1.00 68.25 79 THR A O 1
ATOM 621 N N . ILE A 1 80 ? 32.253 -11.305 -30.136 1.00 71.31 80 ILE A N 1
ATOM 622 C CA . ILE A 1 80 ? 32.580 -11.081 -28.719 1.00 71.31 80 ILE A CA 1
ATOM 623 C C . ILE A 1 80 ? 31.438 -11.612 -27.842 1.00 71.31 80 ILE A C 1
ATOM 625 O O . ILE A 1 80 ? 30.265 -11.429 -28.142 1.00 71.31 80 ILE A O 1
ATOM 629 N N . GLY A 1 81 ? 31.757 -12.319 -26.751 1.00 66.12 81 GLY A N 1
ATOM 630 C CA . GLY A 1 81 ? 30.759 -12.688 -25.734 1.00 66.12 81 GLY A CA 1
ATOM 631 C C . GLY A 1 81 ? 29.650 -13.652 -26.188 1.00 66.12 81 GLY A C 1
ATOM 632 O O . GLY A 1 81 ? 28.634 -13.767 -25.500 1.00 66.12 81 GLY A O 1
ATOM 633 N N . GLY A 1 82 ? 29.835 -14.375 -27.301 1.00 74.38 82 GLY A N 1
ATOM 634 C CA . GLY A 1 82 ? 28.776 -15.123 -27.993 1.00 74.38 82 GLY A CA 1
ATOM 635 C C . GLY A 1 82 ? 27.927 -16.051 -27.113 1.00 74.38 82 GLY A C 1
ATOM 636 O O . GLY A 1 82 ? 26.707 -16.046 -27.220 1.00 74.38 82 GLY A O 1
ATOM 637 N N . ASN A 1 83 ? 28.518 -16.793 -26.171 1.00 76.44 83 ASN A N 1
ATOM 638 C CA . ASN A 1 83 ? 27.746 -17.660 -25.264 1.00 76.44 83 ASN A CA 1
ATOM 639 C C . ASN A 1 83 ? 26.877 -16.875 -24.266 1.00 76.44 83 ASN A C 1
ATOM 641 O O . ASN A 1 83 ? 25.784 -17.322 -23.916 1.00 76.44 83 ASN A O 1
ATOM 645 N N . SER A 1 84 ? 27.349 -15.715 -23.807 1.00 74.38 84 SER A N 1
ATOM 646 C CA . SER A 1 84 ? 26.619 -14.842 -22.881 1.00 74.38 84 SER A CA 1
ATOM 647 C C . SER A 1 84 ? 25.489 -14.102 -23.596 1.00 74.38 84 SER A C 1
ATOM 649 O O . SER A 1 84 ? 24.388 -14.021 -23.056 1.00 74.38 84 SER A O 1
ATOM 651 N N . ILE A 1 85 ? 25.714 -13.671 -24.840 1.00 77.62 85 ILE A N 1
ATOM 652 C CA . ILE A 1 85 ? 24.689 -13.050 -25.693 1.00 77.62 85 ILE A CA 1
ATOM 653 C C . ILE A 1 85 ? 23.633 -14.078 -26.125 1.00 77.62 85 ILE A C 1
ATOM 655 O O . ILE A 1 85 ? 22.438 -13.807 -26.068 1.00 77.62 85 ILE A O 1
ATOM 659 N N . LEU A 1 86 ? 24.029 -15.306 -26.470 1.00 79.50 86 LEU A N 1
ATOM 660 C CA . LEU A 1 86 ? 23.074 -16.379 -26.769 1.00 79.50 86 LEU A CA 1
ATOM 661 C C . LEU A 1 86 ? 22.242 -16.772 -25.541 1.00 79.50 86 LEU A C 1
ATOM 663 O O . LEU A 1 86 ? 21.056 -17.066 -25.673 1.00 79.50 86 LEU A O 1
ATOM 667 N N . HIS A 1 87 ? 22.846 -16.773 -24.349 1.00 78.31 87 HIS A N 1
ATOM 668 C CA . HIS A 1 87 ? 22.122 -16.979 -23.095 1.00 78.31 87 HIS A CA 1
ATOM 669 C C . HIS A 1 87 ? 21.127 -15.845 -22.831 1.00 78.31 87 HIS A C 1
ATOM 671 O O . HIS A 1 87 ? 19.992 -16.115 -22.449 1.00 78.31 87 HIS A O 1
ATOM 677 N N . LEU A 1 88 ? 21.526 -14.597 -23.093 1.00 78.94 88 LEU A N 1
ATOM 678 C CA . LEU A 1 88 ? 20.636 -13.444 -23.041 1.00 78.94 88 LEU A CA 1
ATOM 679 C C . LEU A 1 88 ? 19.459 -13.601 -24.013 1.00 78.94 88 LEU A C 1
ATOM 681 O O . LEU A 1 88 ? 18.319 -13.468 -23.593 1.00 78.94 88 LEU A O 1
ATOM 685 N N . PHE A 1 89 ? 19.699 -13.943 -25.281 1.00 81.62 89 PHE A N 1
ATOM 686 C CA . PHE A 1 89 ? 18.613 -14.147 -26.245 1.00 81.62 89 PHE A CA 1
ATOM 687 C C . PHE A 1 89 ? 17.653 -15.252 -25.810 1.00 81.62 89 PHE A C 1
ATOM 689 O O . PHE A 1 89 ? 16.446 -15.085 -25.943 1.00 81.62 89 PHE A O 1
ATOM 696 N N . ARG A 1 90 ? 18.153 -16.357 -25.247 1.00 80.69 90 ARG A N 1
ATOM 697 C CA . ARG A 1 90 ? 17.285 -17.404 -24.683 1.00 80.69 90 ARG A CA 1
ATOM 698 C C . ARG A 1 90 ? 16.432 -16.880 -23.531 1.00 80.69 90 ARG A C 1
ATOM 700 O O . ARG A 1 90 ? 15.245 -17.170 -23.515 1.00 80.69 90 ARG A O 1
ATOM 707 N N . ALA A 1 91 ? 17.023 -16.092 -22.635 1.00 73.50 91 ALA A N 1
ATOM 708 C CA . ALA A 1 91 ? 16.322 -15.488 -21.504 1.00 73.50 91 ALA A CA 1
ATOM 709 C C . ALA A 1 91 ? 15.280 -14.436 -21.933 1.00 73.50 91 ALA A C 1
ATOM 711 O O . ALA A 1 91 ? 14.240 -14.284 -21.300 1.00 73.50 91 ALA A O 1
ATOM 712 N N . LEU A 1 92 ? 15.532 -13.737 -23.043 1.00 77.38 92 LEU A N 1
ATOM 713 C CA . LEU A 1 92 ? 14.563 -12.839 -23.673 1.00 77.38 92 LEU A CA 1
ATOM 714 C C . LEU A 1 92 ? 13.381 -13.612 -24.269 1.00 77.38 92 LEU A C 1
ATOM 716 O O . LEU A 1 92 ? 12.238 -13.194 -24.126 1.00 77.38 92 LEU A O 1
ATOM 720 N N . TYR A 1 93 ? 13.638 -14.761 -24.903 1.00 78.25 93 TYR A N 1
ATOM 721 C CA . TYR A 1 93 ? 12.577 -15.618 -25.439 1.00 78.25 93 TYR A CA 1
ATOM 722 C C . TYR A 1 93 ? 11.738 -16.305 -24.362 1.00 78.25 93 TYR A C 1
ATOM 724 O O . TYR A 1 93 ? 10.552 -16.529 -24.587 1.00 78.25 93 TYR A O 1
ATOM 732 N N . SER A 1 94 ? 12.330 -16.653 -23.218 1.00 75.75 94 SER A N 1
ATOM 733 C CA . SER A 1 94 ? 11.602 -17.241 -22.089 1.00 75.75 94 SER A CA 1
ATOM 734 C C . SER A 1 94 ? 10.828 -16.212 -21.261 1.00 75.75 94 SER A C 1
ATOM 736 O O . SER A 1 94 ? 10.030 -16.607 -20.418 1.00 75.75 94 SER A O 1
ATOM 738 N N . GLY A 1 95 ? 11.031 -14.909 -21.498 1.00 69.25 95 GLY A N 1
ATOM 739 C CA . GLY A 1 95 ? 10.416 -13.837 -20.707 1.00 69.25 95 GLY A CA 1
ATOM 740 C C . GLY A 1 95 ? 11.062 -13.636 -19.331 1.00 69.25 95 GLY A C 1
ATOM 741 O O . GLY A 1 95 ? 10.529 -12.901 -18.499 1.00 69.25 95 GLY A O 1
ATOM 742 N N . ASP A 1 96 ? 12.218 -14.259 -19.090 1.00 71.25 96 ASP A N 1
ATOM 743 C CA . ASP A 1 96 ? 13.003 -14.070 -17.867 1.00 71.25 96 ASP A CA 1
ATOM 744 C C . ASP A 1 96 ? 13.680 -12.694 -17.842 1.00 71.25 96 ASP A C 1
ATOM 746 O O . ASP A 1 96 ? 13.985 -12.145 -16.785 1.00 71.25 96 ASP A O 1
ATOM 750 N N . VAL A 1 97 ? 13.910 -12.113 -19.016 1.00 76.19 97 VAL A N 1
ATOM 751 C CA . VAL A 1 97 ? 14.550 -10.813 -19.174 1.00 76.19 97 VAL A CA 1
ATOM 752 C C . VAL A 1 97 ? 13.662 -9.886 -19.991 1.00 76.19 97 VAL A C 1
ATOM 754 O O . VAL A 1 97 ? 13.127 -10.272 -21.026 1.00 76.19 97 VAL A O 1
ATOM 757 N N . LEU A 1 98 ? 13.554 -8.645 -19.533 1.00 74.69 98 LEU A N 1
ATOM 758 C CA . LEU A 1 98 ? 12.906 -7.538 -20.219 1.00 74.69 98 LEU A CA 1
ATOM 759 C C . LEU A 1 98 ? 13.970 -6.595 -20.790 1.00 74.69 98 LEU A C 1
ATOM 761 O O . LEU A 1 98 ? 15.038 -6.409 -20.205 1.00 74.69 98 LEU A O 1
ATOM 765 N N . ILE A 1 99 ? 13.672 -6.010 -21.945 1.00 74.56 99 ILE A N 1
ATOM 766 C CA . ILE A 1 99 ? 14.495 -4.985 -22.593 1.00 74.56 99 ILE A CA 1
ATOM 767 C C . ILE A 1 99 ? 13.889 -3.621 -22.278 1.00 74.56 99 ILE A C 1
ATOM 769 O O . ILE A 1 99 ? 12.668 -3.498 -22.244 1.00 74.56 99 ILE A O 1
ATOM 773 N N . ALA A 1 100 ? 14.723 -2.601 -22.085 1.00 72.56 100 ALA A N 1
ATOM 774 C CA . ALA A 1 100 ? 14.246 -1.237 -21.900 1.00 72.56 100 ALA A CA 1
ATOM 775 C C . ALA A 1 100 ? 13.389 -0.766 -23.092 1.00 72.56 100 ALA A C 1
ATOM 777 O O . ALA A 1 100 ? 13.749 -0.981 -24.253 1.00 72.56 100 ALA A O 1
ATOM 778 N N . ASP A 1 101 ? 12.291 -0.065 -22.807 1.00 66.38 101 ASP A N 1
ATOM 779 C CA . ASP A 1 101 ? 11.269 0.307 -23.798 1.00 66.38 101 ASP A CA 1
ATOM 780 C C . ASP A 1 101 ? 11.816 1.057 -25.021 1.00 66.38 101 ASP A C 1
ATOM 782 O O . ASP A 1 101 ? 11.337 0.866 -26.141 1.00 66.38 101 ASP A O 1
ATOM 786 N N . PHE A 1 102 ? 12.850 1.886 -24.845 1.00 68.62 102 PHE A N 1
ATOM 787 C CA . PHE A 1 102 ? 13.478 2.605 -25.958 1.00 68.62 102 PHE A CA 1
ATOM 788 C C . PHE A 1 102 ? 14.196 1.657 -26.937 1.00 68.62 102 PHE A C 1
ATOM 790 O O . PHE A 1 102 ? 14.109 1.849 -28.148 1.00 68.62 102 PHE A O 1
ATOM 797 N N . LEU A 1 103 ? 14.846 0.592 -26.446 1.00 72.25 103 LEU A N 1
ATOM 798 C CA . LEU A 1 103 ? 15.486 -0.409 -27.306 1.00 72.25 103 LEU A CA 1
ATOM 799 C C . LEU A 1 103 ? 14.443 -1.372 -27.892 1.00 72.25 103 LEU A C 1
ATOM 801 O O . LEU A 1 103 ? 14.558 -1.774 -29.047 1.00 72.25 103 LEU A O 1
ATOM 805 N N . ALA A 1 104 ? 13.395 -1.710 -27.134 1.00 70.38 104 ALA A N 1
ATOM 806 C CA . ALA A 1 104 ? 12.305 -2.554 -27.622 1.00 70.38 104 ALA A CA 1
ATOM 807 C C . ALA A 1 104 ? 11.606 -1.934 -28.846 1.00 70.38 104 ALA A C 1
ATOM 809 O O . ALA A 1 104 ? 11.329 -2.636 -29.820 1.00 70.38 104 ALA A O 1
ATOM 810 N N . ARG A 1 105 ? 11.407 -0.608 -28.851 1.00 69.31 105 ARG A N 1
ATOM 811 C CA . ARG A 1 105 ? 10.867 0.135 -30.003 1.00 69.31 105 ARG A CA 1
ATOM 812 C C . ARG A 1 105 ? 11.743 0.022 -31.253 1.00 69.31 105 ARG A C 1
ATOM 814 O O . ARG A 1 105 ? 11.209 -0.178 -32.337 1.00 69.31 105 ARG A O 1
ATOM 821 N N . ALA A 1 106 ? 13.067 0.053 -31.102 1.00 67.88 106 ALA A N 1
ATOM 822 C CA . ALA A 1 106 ? 14.009 -0.121 -32.213 1.00 67.88 106 ALA A CA 1
ATOM 823 C C . ALA A 1 106 ? 14.060 -1.559 -32.780 1.00 67.88 106 ALA A C 1
ATOM 825 O O . ALA A 1 106 ? 14.576 -1.775 -33.881 1.00 67.88 106 ALA A O 1
ATOM 826 N N . LEU A 1 107 ? 13.542 -2.543 -32.036 1.00 69.56 107 LEU A N 1
ATOM 827 C CA . LEU A 1 107 ? 13.522 -3.964 -32.406 1.00 69.56 107 LEU A CA 1
ATOM 828 C C . LEU A 1 107 ? 12.175 -4.423 -32.996 1.00 69.56 107 LEU A C 1
ATOM 830 O O . LEU A 1 107 ? 12.129 -5.460 -33.663 1.00 69.56 107 LEU A O 1
ATOM 834 N N . LEU A 1 108 ? 11.083 -3.686 -32.761 1.00 67.75 108 LEU A N 1
ATOM 835 C CA . LEU A 1 108 ? 9.730 -4.060 -33.184 1.00 67.75 108 LEU A CA 1
ATOM 836 C C . LEU A 1 108 ? 9.326 -3.409 -34.525 1.00 67.75 108 LEU A C 1
ATOM 838 O O . LEU A 1 108 ? 9.559 -2.220 -34.747 1.00 67.75 108 LEU A O 1
ATOM 842 N N . PRO A 1 109 ? 8.670 -4.153 -35.436 1.00 55.22 109 PRO A N 1
ATOM 843 C CA . PRO A 1 109 ? 8.177 -3.593 -36.688 1.00 55.22 109 PRO A CA 1
ATOM 844 C C . PRO A 1 109 ? 6.964 -2.679 -36.444 1.00 55.22 109 PRO A C 1
ATOM 846 O O . PRO A 1 109 ? 5.912 -3.147 -36.021 1.00 55.22 109 PRO A O 1
ATOM 849 N N . GLY A 1 110 ? 7.100 -1.387 -36.765 1.00 53.06 110 GLY A N 1
ATOM 850 C CA . GLY A 1 110 ? 5.989 -0.419 -36.785 1.00 53.06 110 GLY A CA 1
ATOM 851 C C . GLY A 1 110 ? 5.974 0.620 -35.658 1.00 53.06 110 GLY A C 1
ATOM 852 O O . GLY A 1 110 ? 5.027 1.398 -35.588 1.00 53.06 110 GLY A O 1
ATOM 853 N N . ALA A 1 111 ? 6.995 0.666 -34.795 1.00 51.50 111 ALA A N 1
ATOM 854 C CA . ALA A 1 111 ? 7.119 1.725 -33.793 1.00 51.50 111 ALA A CA 1
ATOM 855 C C . ALA A 1 111 ? 7.528 3.070 -34.443 1.00 51.50 111 ALA A C 1
ATOM 857 O O . ALA A 1 111 ? 8.333 3.062 -35.380 1.00 51.50 111 ALA A O 1
ATOM 858 N N . PRO A 1 112 ? 6.979 4.214 -33.982 1.00 49.72 112 PRO A N 1
ATOM 859 C CA . PRO A 1 112 ? 7.304 5.530 -34.523 1.00 49.72 112 PRO A CA 1
ATOM 860 C C . PRO A 1 112 ? 8.788 5.869 -34.328 1.00 49.72 112 PRO A C 1
ATOM 862 O O . PRO A 1 112 ? 9.414 5.476 -33.344 1.00 49.72 112 PRO A O 1
ATOM 865 N N . ILE A 1 113 ? 9.321 6.571 -35.326 1.00 52.31 113 ILE A N 1
ATOM 866 C CA . ILE A 1 113 ? 10.738 6.863 -35.557 1.00 52.31 113 ILE A CA 1
ATOM 867 C C . ILE A 1 113 ? 11.332 7.647 -34.374 1.00 52.31 113 ILE A C 1
ATOM 869 O O . ILE A 1 113 ? 10.716 8.584 -33.876 1.00 52.31 113 ILE A O 1
ATOM 873 N N . LEU A 1 114 ? 12.546 7.271 -33.961 1.00 52.19 114 LEU A N 1
ATOM 874 C CA . LEU A 1 114 ? 13.328 7.873 -32.868 1.00 52.19 114 LEU A CA 1
ATOM 875 C C . LEU A 1 114 ? 13.892 9.279 -33.169 1.00 52.19 114 LEU A C 1
ATOM 877 O O . LEU A 1 114 ? 14.627 9.826 -32.351 1.00 52.19 114 LEU A O 1
ATOM 881 N N . ASP A 1 115 ? 13.568 9.868 -34.317 1.00 47.62 115 ASP A N 1
ATOM 882 C CA . ASP A 1 115 ? 14.174 11.120 -34.757 1.00 47.62 115 ASP A CA 1
ATOM 883 C C . ASP A 1 115 ? 13.239 12.296 -34.464 1.00 47.62 115 ASP A C 1
ATOM 885 O O . ASP A 1 115 ? 12.330 12.616 -35.232 1.00 47.62 115 ASP A O 1
ATOM 889 N N . SER A 1 116 ? 13.512 13.007 -33.369 1.00 44.75 116 SER A N 1
ATOM 890 C CA . SER A 1 116 ? 13.364 14.461 -33.421 1.00 44.75 116 SER A CA 1
ATOM 891 C C . SER A 1 116 ? 14.335 14.978 -34.486 1.00 44.75 116 SER A C 1
ATOM 893 O O . SER A 1 116 ? 15.508 14.609 -34.473 1.00 44.75 116 SER A O 1
ATOM 895 N N . ALA A 1 117 ? 13.828 15.798 -35.403 1.00 44.25 117 ALA A N 1
ATOM 896 C CA . ALA A 1 117 ? 14.359 16.123 -36.730 1.00 44.25 117 ALA A CA 1
ATOM 897 C C . ALA A 1 117 ? 15.786 16.724 -36.847 1.00 44.25 117 ALA A C 1
ATOM 899 O O . ALA A 1 117 ? 16.156 17.140 -37.940 1.00 44.25 117 ALA A O 1
ATOM 900 N N . ASP A 1 118 ? 16.609 16.736 -35.795 1.00 44.94 118 ASP A N 1
ATOM 901 C CA . ASP A 1 118 ? 17.870 17.494 -35.748 1.00 44.94 118 ASP A CA 1
ATOM 902 C C . ASP A 1 118 ? 19.135 16.655 -35.465 1.00 44.94 118 ASP A C 1
ATOM 904 O O . ASP A 1 118 ? 20.219 17.207 -35.264 1.00 44.94 118 ASP A O 1
ATOM 908 N N . PHE A 1 119 ? 19.055 15.320 -35.458 1.00 46.88 119 PHE A N 1
ATOM 909 C CA . PHE A 1 119 ? 20.230 14.487 -35.178 1.00 46.88 119 PHE A CA 1
ATOM 910 C C . PHE A 1 119 ? 21.074 14.204 -36.427 1.00 46.88 119 PHE A C 1
ATOM 912 O O . PHE A 1 119 ? 20.672 13.478 -37.335 1.00 46.88 119 PHE A O 1
ATOM 919 N N . TYR A 1 120 ? 22.307 14.721 -36.441 1.00 46.50 120 TYR A N 1
ATOM 920 C CA . TYR A 1 120 ? 23.337 14.302 -37.390 1.00 46.50 120 TYR A CA 1
ATOM 921 C C . TYR A 1 120 ? 23.600 12.797 -37.232 1.00 46.50 120 TYR A C 1
ATOM 923 O O . TYR A 1 120 ? 24.044 12.329 -36.179 1.00 46.50 120 TYR A O 1
ATOM 931 N N . ILE A 1 121 ? 23.318 12.040 -38.293 1.00 49.06 121 ILE A N 1
ATOM 932 C CA . ILE A 1 121 ? 23.483 10.585 -38.371 1.00 49.06 121 ILE A CA 1
ATOM 933 C C . ILE A 1 121 ? 24.897 10.205 -37.897 1.00 49.06 121 ILE A C 1
ATOM 935 O O . ILE A 1 121 ? 25.890 10.546 -38.537 1.00 49.06 121 ILE A O 1
ATOM 939 N N . GLY A 1 122 ? 24.986 9.495 -36.768 1.00 53.38 122 GLY A N 1
ATOM 940 C CA . GLY A 1 122 ? 26.237 8.934 -36.242 1.00 53.38 122 GLY A CA 1
ATOM 941 C C . GLY A 1 122 ? 26.863 9.648 -35.038 1.00 53.38 122 GLY A C 1
ATOM 942 O O . GLY A 1 122 ? 27.833 9.121 -34.494 1.00 53.38 122 GLY A O 1
ATOM 943 N N . GLN A 1 123 ? 26.334 10.785 -34.568 1.00 59.19 123 GLN A N 1
ATOM 944 C CA . GLN A 1 123 ? 26.819 11.390 -33.320 1.00 59.19 123 GLN A CA 1
ATOM 945 C C . GLN A 1 123 ? 26.141 10.788 -32.082 1.00 59.19 123 GLN A C 1
ATOM 947 O O . GLN A 1 123 ? 24.916 10.721 -31.971 1.00 59.19 123 GLN A O 1
ATOM 952 N N . VAL A 1 124 ? 26.974 10.351 -31.133 1.00 60.81 124 VAL A N 1
ATOM 953 C CA . VAL A 1 124 ? 26.540 9.963 -29.788 1.00 60.81 124 VAL A CA 1
ATOM 954 C C . VAL A 1 124 ? 26.144 11.234 -29.049 1.00 60.81 124 VAL A C 1
ATOM 956 O O . VAL A 1 124 ? 27.002 12.055 -28.724 1.00 60.81 124 VAL A O 1
ATOM 959 N N . ASP A 1 125 ? 24.852 11.383 -28.782 1.00 64.19 125 ASP A N 1
ATOM 960 C CA . ASP A 1 125 ? 24.325 12.465 -27.964 1.00 64.19 125 ASP A CA 1
ATOM 961 C C . ASP A 1 125 ? 24.000 11.959 -26.554 1.00 64.19 125 ASP A C 1
ATOM 963 O O . ASP A 1 125 ? 23.198 11.038 -26.364 1.00 64.19 125 ASP A O 1
ATOM 967 N N . ALA A 1 126 ? 24.657 12.564 -25.564 1.00 62.19 126 ALA A N 1
ATOM 968 C CA . ALA A 1 126 ? 24.442 12.304 -24.147 1.00 62.19 126 ALA A CA 1
ATOM 969 C C . ALA A 1 126 ? 23.522 13.348 -23.481 1.00 62.19 126 ALA A C 1
ATOM 971 O O . ALA A 1 126 ? 23.202 13.190 -22.302 1.00 62.19 126 ALA A O 1
ATOM 972 N N . GLN A 1 127 ? 23.066 14.382 -24.206 1.00 62.59 127 GLN A N 1
ATOM 973 C CA . GLN A 1 127 ? 22.093 15.377 -23.733 1.00 62.59 127 GLN A CA 1
ATOM 974 C C . GLN A 1 127 ? 20.840 14.775 -23.086 1.00 62.59 127 GLN A C 1
ATOM 976 O O . GLN A 1 127 ? 20.501 15.231 -21.995 1.00 62.59 127 GLN A O 1
ATOM 981 N N . PRO A 1 128 ? 20.169 13.737 -23.632 1.00 60.75 128 PRO A N 1
ATOM 982 C CA . PRO A 1 128 ? 18.986 13.172 -22.972 1.00 60.75 128 PRO A CA 1
ATOM 983 C C . PRO A 1 128 ? 19.302 12.614 -21.574 1.00 60.75 128 PRO A C 1
ATOM 985 O O . PRO A 1 128 ? 18.495 12.720 -20.649 1.00 60.75 128 PRO A O 1
ATOM 988 N N . PHE A 1 129 ? 20.515 12.092 -21.372 1.00 60.31 129 PHE A N 1
ATOM 989 C CA . PHE A 1 129 ? 20.986 11.617 -20.069 1.00 60.31 129 PHE A CA 1
ATOM 990 C C . PHE A 1 129 ? 21.454 12.766 -19.167 1.00 60.31 129 PHE A C 1
ATOM 992 O O . PHE A 1 129 ? 21.229 12.729 -17.959 1.00 60.31 129 PHE A O 1
ATOM 999 N N . TYR A 1 130 ? 22.052 13.815 -19.737 1.00 61.44 130 TYR A N 1
ATOM 1000 C CA . TYR A 1 130 ? 22.415 15.031 -19.009 1.00 61.44 130 TYR A CA 1
ATOM 1001 C C . TYR A 1 130 ? 21.175 15.764 -18.485 1.00 61.44 130 TYR A C 1
ATOM 1003 O O . TYR A 1 130 ? 21.133 16.127 -17.313 1.00 61.44 130 TYR A O 1
ATOM 1011 N N . ASN A 1 131 ? 20.126 15.879 -19.301 1.00 61.94 131 ASN A N 1
ATOM 1012 C CA . ASN A 1 131 ? 18.820 16.407 -18.907 1.00 61.94 131 ASN A CA 1
ATOM 1013 C C . ASN A 1 131 ? 18.203 15.575 -17.777 1.00 61.94 131 ASN A C 1
ATOM 1015 O O . ASN A 1 131 ? 17.656 16.135 -16.831 1.00 61.94 131 ASN A O 1
ATOM 1019 N N . ARG A 1 132 ? 18.383 14.244 -17.799 1.00 59.62 132 ARG A N 1
ATOM 1020 C CA . ARG A 1 132 ? 17.975 13.369 -16.690 1.00 59.62 132 ARG A CA 1
ATOM 1021 C C . ARG A 1 132 ? 18.754 13.629 -15.407 1.00 59.62 132 ARG A C 1
ATOM 1023 O O . ARG A 1 132 ? 18.201 13.381 -14.344 1.00 59.62 132 ARG A O 1
ATOM 1030 N N . LEU A 1 133 ? 20.000 14.094 -15.479 1.00 59.34 133 LEU A N 1
ATOM 1031 C CA . LEU A 1 133 ? 20.815 14.438 -14.311 1.00 59.34 133 LEU A CA 1
ATOM 1032 C C . LEU A 1 133 ? 20.608 15.885 -13.856 1.00 59.34 133 LEU A C 1
ATOM 1034 O O . LEU A 1 133 ? 20.791 16.160 -12.668 1.00 59.34 133 LEU A O 1
ATOM 1038 N N . ASN A 1 134 ? 20.153 16.770 -14.740 1.00 61.41 134 ASN A N 1
ATOM 1039 C CA . ASN A 1 134 ? 19.936 18.176 -14.444 1.00 61.41 134 ASN A CA 1
ATOM 1040 C C . ASN A 1 134 ? 18.855 18.352 -13.368 1.00 61.41 134 ASN A C 1
ATOM 1042 O O . ASN A 1 134 ? 17.769 17.778 -13.447 1.00 61.41 134 ASN A O 1
ATOM 1046 N N . ILE A 1 135 ? 19.199 19.085 -12.317 1.00 60.31 135 ILE A N 1
ATOM 1047 C CA . ILE A 1 135 ? 18.273 19.523 -11.275 1.00 60.31 135 ILE A CA 1
ATOM 1048 C C . ILE A 1 135 ? 17.933 20.961 -11.641 1.00 60.31 135 ILE A C 1
ATOM 1050 O O . ILE A 1 135 ? 18.861 21.752 -11.833 1.00 60.31 135 ILE A O 1
ATOM 1054 N N . ASP A 1 136 ? 16.645 21.299 -11.733 1.00 58.56 136 ASP A N 1
ATOM 1055 C CA . ASP A 1 136 ? 16.222 22.671 -12.012 1.00 58.56 136 ASP A CA 1
ATOM 1056 C C . ASP A 1 136 ? 16.988 23.643 -11.095 1.00 58.56 136 ASP A C 1
ATOM 1058 O O . ASP A 1 136 ? 16.952 23.541 -9.868 1.00 58.56 136 ASP A O 1
ATOM 1062 N N . HIS A 1 137 ? 17.734 24.559 -11.722 1.00 56.59 137 HIS A N 1
ATOM 1063 C CA . HIS A 1 137 ? 18.495 25.653 -11.102 1.00 56.59 137 HIS A CA 1
ATOM 1064 C C . HIS A 1 137 ? 19.836 25.333 -10.406 1.00 56.59 137 HIS A C 1
ATOM 1066 O O . HIS A 1 137 ? 20.435 26.263 -9.861 1.00 56.59 137 HIS A O 1
ATOM 1072 N N . ILE A 1 138 ? 20.378 24.103 -10.450 1.00 60.06 138 ILE A N 1
ATOM 1073 C CA . ILE A 1 138 ? 21.724 23.821 -9.897 1.00 60.06 138 ILE A CA 1
ATOM 1074 C C . ILE A 1 138 ? 22.598 23.060 -10.903 1.00 60.06 138 ILE A C 1
ATOM 1076 O O . ILE A 1 138 ? 22.342 21.884 -11.172 1.00 60.06 138 ILE A O 1
ATOM 1080 N N . PRO A 1 139 ? 23.689 23.662 -11.414 1.00 63.84 139 PRO A N 1
ATOM 1081 C CA . PRO A 1 139 ? 24.593 22.950 -12.301 1.00 63.84 139 PRO A CA 1
ATOM 1082 C C . PRO A 1 139 ? 25.347 21.853 -11.531 1.00 63.84 139 PRO A C 1
ATOM 1084 O O . PRO A 1 139 ? 25.869 22.075 -10.437 1.00 63.84 139 PRO A O 1
ATOM 1087 N N . LEU A 1 140 ? 25.430 20.657 -12.126 1.00 60.06 140 LEU A N 1
ATOM 1088 C CA . LEU A 1 140 ? 25.945 19.429 -11.494 1.00 60.06 140 LEU A CA 1
ATOM 1089 C C . LEU A 1 140 ? 27.328 19.575 -10.844 1.00 60.06 140 LEU A C 1
ATOM 1091 O O . LEU A 1 140 ? 27.587 18.962 -9.814 1.00 60.06 140 LEU A O 1
ATOM 1095 N N . HIS A 1 141 ? 28.202 20.406 -11.416 1.00 66.88 141 HIS A N 1
ATOM 1096 C CA . HIS A 1 141 ? 29.563 20.624 -10.917 1.00 66.88 141 HIS A CA 1
ATOM 1097 C C . HIS A 1 141 ? 29.622 21.404 -9.590 1.00 66.88 141 HIS A C 1
ATOM 1099 O O . HIS A 1 141 ? 30.633 21.341 -8.897 1.00 66.88 141 HIS A O 1
ATOM 1105 N N . LEU A 1 142 ? 28.550 22.114 -9.223 1.00 61.81 142 LEU A N 1
ATOM 1106 C CA . LEU A 1 142 ? 28.403 22.795 -7.929 1.00 61.81 142 LEU A CA 1
ATOM 1107 C C . LEU A 1 142 ? 27.611 21.952 -6.920 1.00 61.81 142 LEU A C 1
ATOM 1109 O O . LEU A 1 142 ? 27.436 22.347 -5.766 1.00 61.81 142 LEU A O 1
ATOM 1113 N N . CYS A 1 143 ? 27.102 20.793 -7.341 1.00 62.56 143 CYS A N 1
ATOM 1114 C CA . CYS A 1 143 ? 26.225 19.967 -6.531 1.00 62.56 143 CYS A CA 1
ATOM 1115 C C . CYS A 1 143 ? 27.049 18.942 -5.739 1.00 62.56 143 CYS A C 1
ATOM 1117 O O . CYS A 1 143 ? 27.627 18.013 -6.301 1.00 62.56 143 CYS A O 1
ATOM 1119 N N . SER A 1 144 ? 27.091 19.073 -4.410 1.00 70.44 144 SER A N 1
ATOM 1120 C CA . SER A 1 144 ? 27.622 17.999 -3.562 1.00 70.44 144 SER A CA 1
ATOM 1121 C C . SER A 1 144 ? 26.734 16.754 -3.667 1.00 70.44 144 SER A C 1
ATOM 1123 O O . SER A 1 144 ? 25.524 16.855 -3.881 1.00 70.44 144 SER A O 1
ATOM 1125 N N . THR A 1 145 ? 27.284 15.565 -3.409 1.00 61.47 145 THR A N 1
ATOM 1126 C CA . THR A 1 145 ? 26.514 14.305 -3.416 1.00 61.47 145 THR A CA 1
ATOM 1127 C C . THR A 1 145 ? 25.316 14.333 -2.455 1.00 61.47 145 THR A C 1
ATOM 1129 O O . THR A 1 145 ? 24.351 13.594 -2.645 1.00 61.47 145 THR A O 1
ATOM 1132 N N . ARG A 1 146 ? 25.364 15.161 -1.400 1.00 59.59 146 ARG A N 1
ATOM 1133 C CA . ARG A 1 146 ? 24.259 15.347 -0.448 1.00 59.59 146 ARG A CA 1
ATOM 1134 C C . ARG A 1 146 ? 23.167 16.247 -1.024 1.00 59.59 146 ARG A C 1
ATOM 1136 O O . ARG A 1 146 ? 22.001 15.876 -0.958 1.00 59.59 146 ARG A O 1
ATOM 1143 N N . THR A 1 147 ? 23.532 17.392 -1.599 1.00 63.88 147 THR A N 1
ATOM 1144 C CA . THR A 1 147 ? 22.572 18.307 -2.239 1.00 63.88 147 THR A CA 1
ATOM 1145 C C . THR A 1 147 ? 21.916 17.661 -3.450 1.00 63.88 147 THR A C 1
ATOM 1147 O O . THR A 1 147 ? 20.705 17.767 -3.594 1.00 63.88 147 THR A O 1
ATOM 1150 N N . TYR A 1 148 ? 22.673 16.899 -4.241 1.00 64.69 148 TYR A N 1
ATOM 1151 C CA . TYR A 1 148 ? 22.144 16.143 -5.372 1.00 64.69 148 TYR A CA 1
ATOM 1152 C C . TYR A 1 148 ? 21.090 15.117 -4.938 1.00 64.69 148 TYR A C 1
ATOM 1154 O O . TYR A 1 148 ? 20.002 15.063 -5.504 1.00 64.69 148 TYR A O 1
ATOM 1162 N N . ARG A 1 149 ? 21.374 14.339 -3.881 1.00 61.88 149 ARG A N 1
ATOM 1163 C CA . ARG A 1 149 ? 20.427 13.358 -3.327 1.00 61.88 149 ARG A CA 1
ATOM 1164 C C . ARG A 1 149 ? 19.168 14.010 -2.755 1.00 61.88 149 ARG A C 1
ATOM 1166 O O . ARG A 1 149 ? 18.079 13.504 -2.998 1.00 61.88 149 ARG A O 1
ATOM 1173 N N . LEU A 1 150 ? 19.300 15.126 -2.038 1.00 61.84 150 LEU A N 1
ATOM 1174 C CA . LEU A 1 150 ? 18.157 15.863 -1.484 1.00 61.84 150 LEU A CA 1
ATOM 1175 C C . LEU A 1 150 ? 17.292 16.490 -2.582 1.00 61.84 150 LEU A C 1
ATOM 1177 O O . LEU A 1 150 ? 16.073 16.354 -2.551 1.00 61.84 150 LEU A O 1
ATOM 1181 N N . ALA A 1 151 ? 17.918 17.107 -3.582 1.00 63.03 151 ALA A N 1
ATOM 1182 C CA . ALA A 1 151 ? 17.216 17.680 -4.718 1.00 63.03 151 ALA A CA 1
ATOM 1183 C C . ALA A 1 151 ? 16.536 16.598 -5.563 1.00 63.03 151 ALA A C 1
ATOM 1185 O O . ALA A 1 151 ? 15.388 16.764 -5.943 1.00 63.03 151 ALA A O 1
ATOM 1186 N N . ARG A 1 152 ? 17.177 15.442 -5.783 1.00 58.50 152 ARG A N 1
ATOM 1187 C CA . ARG A 1 152 ? 16.544 14.299 -6.458 1.00 58.50 152 ARG A CA 1
ATOM 1188 C C . ARG A 1 152 ? 15.417 13.686 -5.651 1.00 58.50 152 ARG A C 1
ATOM 1190 O O . ARG A 1 152 ? 14.431 13.290 -6.253 1.00 58.50 152 ARG A O 1
ATOM 1197 N N . GLN A 1 153 ? 15.519 13.637 -4.325 1.00 55.59 153 GLN A N 1
ATOM 1198 C CA . GLN A 1 153 ? 14.384 13.274 -3.480 1.00 55.59 153 GLN A CA 1
ATOM 1199 C C . GLN A 1 153 ? 13.241 14.280 -3.642 1.00 55.59 153 GLN A C 1
ATOM 1201 O O . GLN A 1 153 ? 12.107 13.848 -3.763 1.00 55.59 153 GLN A O 1
ATOM 1206 N N . GLN A 1 154 ? 13.517 15.584 -3.735 1.00 51.28 154 GLN A N 1
ATOM 1207 C CA . GLN A 1 154 ? 12.510 16.632 -3.953 1.00 51.28 154 GLN A CA 1
ATOM 1208 C C . GLN A 1 154 ? 11.913 16.647 -5.374 1.00 51.28 154 GLN A C 1
ATOM 1210 O O . GLN A 1 154 ? 10.710 16.813 -5.523 1.00 51.28 154 GLN A O 1
ATOM 1215 N N . SER A 1 155 ? 12.699 16.415 -6.426 1.00 48.12 155 SER A N 1
ATOM 1216 C CA . SER A 1 155 ? 12.203 16.275 -7.805 1.00 48.12 155 SER A CA 1
ATOM 1217 C C . SER A 1 155 ? 11.475 14.948 -8.010 1.00 48.12 155 SER A C 1
ATOM 1219 O O . SER A 1 155 ? 10.478 14.896 -8.723 1.00 48.12 155 SER A O 1
ATOM 1221 N N . ALA A 1 156 ? 11.930 13.879 -7.346 1.00 43.16 156 ALA A N 1
ATOM 1222 C CA . ALA A 1 156 ? 11.159 12.656 -7.218 1.00 43.16 156 ALA A CA 1
ATOM 1223 C C . ALA A 1 156 ? 9.844 12.976 -6.507 1.00 43.16 156 ALA A C 1
ATOM 1225 O O . ALA A 1 156 ? 8.821 12.661 -7.077 1.00 43.16 156 ALA A O 1
ATOM 1226 N N . ILE A 1 157 ? 9.830 13.707 -5.386 1.00 41.69 157 ILE A N 1
ATOM 1227 C CA . ILE A 1 157 ? 8.602 14.187 -4.723 1.00 41.69 157 ILE A CA 1
ATOM 1228 C C . ILE A 1 157 ? 7.704 14.987 -5.688 1.00 41.69 157 ILE A C 1
ATOM 1230 O O . ILE A 1 157 ? 6.503 14.759 -5.684 1.00 41.69 157 ILE A O 1
ATOM 1234 N N . ASN A 1 158 ? 8.252 15.835 -6.566 1.00 38.12 158 ASN A N 1
ATOM 1235 C CA . ASN A 1 158 ? 7.471 16.649 -7.512 1.00 38.12 158 ASN A CA 1
ATOM 1236 C C . ASN A 1 158 ? 6.965 15.901 -8.763 1.00 38.12 158 ASN A C 1
ATOM 1238 O O . ASN A 1 158 ? 6.075 16.412 -9.434 1.00 38.12 158 ASN A O 1
ATOM 1242 N N . ILE A 1 159 ? 7.502 14.719 -9.087 1.00 38.84 159 ILE A N 1
ATOM 1243 C CA . ILE A 1 159 ? 6.980 13.828 -10.149 1.00 38.84 159 ILE A CA 1
ATOM 1244 C C . ILE A 1 159 ? 6.109 12.708 -9.532 1.00 38.84 159 ILE A C 1
ATOM 1246 O O . ILE A 1 159 ? 5.148 12.235 -10.134 1.00 38.84 159 ILE A O 1
ATOM 1250 N N . ILE A 1 160 ? 6.396 12.340 -8.281 1.00 37.19 160 ILE A N 1
ATOM 1251 C CA . ILE A 1 160 ? 5.680 11.383 -7.420 1.00 37.19 160 ILE A CA 1
ATOM 1252 C C . ILE A 1 160 ? 4.483 12.040 -6.707 1.00 37.19 160 ILE A C 1
ATOM 1254 O O . ILE A 1 160 ? 3.700 11.358 -6.050 1.00 37.19 160 ILE A O 1
ATOM 1258 N N . THR A 1 161 ? 4.224 13.328 -6.931 1.00 32.81 161 THR A N 1
ATOM 1259 C CA . THR A 1 161 ? 2.921 13.958 -6.644 1.00 32.81 161 THR A CA 1
ATOM 1260 C C . THR A 1 161 ? 1.765 13.315 -7.421 1.00 32.81 161 THR A C 1
ATOM 1262 O O . THR A 1 161 ? 0.615 13.669 -7.183 1.00 32.81 161 THR A O 1
ATOM 1265 N N . THR A 1 162 ? 2.033 12.322 -8.281 1.00 36.84 162 THR A N 1
ATOM 1266 C CA . THR A 1 162 ? 1.007 11.467 -8.892 1.00 36.84 162 THR A CA 1
ATOM 1267 C C . THR A 1 162 ? 1.061 9.981 -8.527 1.00 36.84 162 THR A C 1
ATOM 1269 O O . THR A 1 162 ? 0.316 9.247 -9.154 1.00 36.84 162 THR A O 1
ATOM 1272 N N . ASN A 1 163 ? 1.858 9.528 -7.540 1.00 39.09 163 ASN A N 1
ATOM 1273 C CA . ASN A 1 163 ? 1.646 8.309 -6.715 1.00 39.09 163 ASN A CA 1
ATOM 1274 C C . ASN A 1 163 ? 2.975 7.771 -6.139 1.00 39.09 163 ASN A C 1
ATOM 1276 O O . ASN A 1 163 ? 3.921 7.520 -6.882 1.00 39.09 163 ASN A O 1
ATOM 1280 N N . ASN A 1 164 ? 2.983 7.474 -4.833 1.00 39.25 164 ASN A N 1
ATOM 1281 C CA . ASN A 1 164 ? 4.042 6.838 -4.016 1.00 39.25 164 ASN A CA 1
ATOM 1282 C C . ASN A 1 164 ? 5.055 7.735 -3.303 1.00 39.25 164 ASN A C 1
ATOM 1284 O O . ASN A 1 164 ? 6.268 7.528 -3.387 1.00 39.25 164 ASN A O 1
ATOM 1288 N N . SER A 1 165 ? 4.553 8.640 -2.463 1.00 45.41 165 SER A N 1
ATOM 1289 C CA . SER A 1 165 ? 5.308 9.129 -1.309 1.00 45.41 165 SER A CA 1
ATOM 1290 C C . SER A 1 165 ? 5.792 7.936 -0.477 1.00 45.41 165 SER A C 1
ATOM 1292 O O . SER A 1 165 ? 4.992 7.250 0.157 1.00 45.41 165 SER A O 1
ATOM 1294 N N . TYR A 1 166 ? 7.100 7.662 -0.471 1.00 47.50 166 TYR A N 1
ATOM 1295 C CA . TYR A 1 166 ? 7.669 6.778 0.544 1.00 47.50 166 TYR A CA 1
ATOM 1296 C C . TYR A 1 166 ? 7.335 7.382 1.910 1.00 47.50 166 TYR A C 1
ATOM 1298 O O . TYR A 1 166 ? 7.569 8.577 2.113 1.00 47.50 166 TYR A O 1
ATOM 1306 N N . PRO A 1 167 ? 6.784 6.600 2.844 1.00 54.31 167 PRO A N 1
ATOM 1307 C CA . PRO A 1 167 ? 6.351 7.138 4.119 1.00 54.31 167 PRO A CA 1
ATOM 1308 C C . PRO A 1 167 ? 7.592 7.657 4.860 1.00 54.31 167 PRO A C 1
ATOM 1310 O O . PRO A 1 167 ? 8.522 6.900 5.151 1.00 54.31 167 PRO A O 1
ATOM 1313 N N . THR A 1 168 ? 7.618 8.956 5.165 1.00 64.06 168 THR A N 1
ATOM 1314 C CA . THR A 1 168 ? 8.664 9.661 5.932 1.00 64.06 168 THR A CA 1
ATOM 1315 C C . THR A 1 168 ? 8.600 9.304 7.422 1.00 64.06 168 THR A C 1
ATOM 1317 O O . THR A 1 168 ? 8.714 10.144 8.313 1.00 64.06 168 THR A O 1
ATOM 1320 N N . LEU A 1 169 ? 8.375 8.028 7.719 1.00 76.56 169 LEU A N 1
ATOM 1321 C CA . LEU A 1 169 ? 8.263 7.520 9.073 1.00 76.56 169 LEU A CA 1
ATOM 1322 C C . LEU A 1 169 ? 9.644 7.367 9.690 1.00 76.56 169 LEU A C 1
ATOM 1324 O O . LEU A 1 169 ? 10.571 6.820 9.088 1.00 76.56 169 LEU A O 1
ATOM 1328 N N . THR A 1 170 ? 9.766 7.818 10.933 1.00 83.38 170 THR A N 1
ATOM 1329 C CA . THR A 1 170 ? 10.988 7.646 11.712 1.00 83.38 170 THR A CA 1
ATOM 1330 C C . THR A 1 170 ? 11.247 6.157 11.984 1.00 83.38 170 THR A C 1
ATOM 1332 O O . THR A 1 170 ? 10.300 5.368 12.088 1.00 83.38 170 THR A O 1
ATOM 1335 N N . PRO A 1 171 ? 12.513 5.742 12.183 1.00 83.62 171 PRO A N 1
ATOM 1336 C CA . PRO A 1 171 ? 12.844 4.358 12.532 1.00 83.62 171 PRO A CA 1
ATOM 1337 C C . PRO A 1 171 ? 12.080 3.827 13.757 1.00 83.62 171 PRO A C 1
ATOM 1339 O O . PRO A 1 171 ? 11.709 2.656 13.797 1.00 83.62 171 PRO A O 1
ATOM 1342 N N . SER A 1 172 ? 11.781 4.693 14.732 1.00 84.06 172 SER A N 1
ATOM 1343 C CA . SER A 1 172 ? 10.978 4.353 15.913 1.00 84.06 172 SER A CA 1
ATOM 1344 C C . SER A 1 172 ? 9.540 3.953 15.568 1.00 84.06 172 SER A C 1
ATOM 1346 O O . SER A 1 172 ? 9.038 2.963 16.098 1.00 84.06 172 SER A O 1
ATOM 1348 N N . LYS A 1 173 ? 8.888 4.669 14.641 1.00 86.12 173 LYS A N 1
ATOM 1349 C CA . LYS A 1 173 ? 7.530 4.348 14.170 1.00 86.12 173 LYS A CA 1
ATOM 1350 C C . LYS A 1 173 ? 7.509 3.031 13.399 1.00 86.12 173 LYS A C 1
ATOM 1352 O O . LYS A 1 173 ? 6.620 2.210 13.605 1.00 86.12 173 LYS A O 1
ATOM 1357 N N . TRP A 1 174 ? 8.539 2.774 12.594 1.00 87.44 174 TRP A N 1
ATOM 1358 C CA . TRP A 1 174 ? 8.711 1.474 11.946 1.00 87.44 174 TRP A CA 1
ATOM 1359 C C . TRP A 1 174 ? 8.886 0.341 12.952 1.00 87.44 174 TRP A C 1
ATOM 1361 O O . TRP A 1 174 ? 8.253 -0.704 12.823 1.00 87.44 174 TRP A O 1
ATOM 1371 N N . GLN A 1 175 ? 9.702 0.542 13.985 1.00 87.62 175 GLN A N 1
ATOM 1372 C CA . GLN A 1 175 ? 9.875 -0.460 15.031 1.00 87.62 175 GLN A CA 1
ATOM 1373 C C . GLN A 1 175 ? 8.563 -0.733 15.781 1.00 87.62 175 GLN A C 1
ATOM 1375 O O . GLN A 1 175 ? 8.263 -1.893 16.064 1.00 87.62 175 GLN A O 1
ATOM 1380 N N . PHE A 1 176 ? 7.771 0.306 16.066 1.00 87.38 176 PHE A N 1
ATOM 1381 C CA . PHE A 1 176 ? 6.430 0.164 16.635 1.00 87.38 176 PHE A CA 1
ATOM 1382 C C . PHE A 1 176 ? 5.521 -0.678 15.729 1.00 87.38 176 PHE A C 1
ATOM 1384 O O . PHE A 1 176 ? 4.942 -1.657 16.195 1.00 87.38 176 PHE A O 1
ATOM 1391 N N . PHE A 1 177 ? 5.469 -0.376 14.429 1.00 88.50 177 PHE A N 1
ATOM 1392 C CA . PHE A 1 177 ? 4.680 -1.135 13.454 1.00 88.50 177 PHE A CA 1
ATOM 1393 C C . PHE A 1 177 ? 5.058 -2.622 13.401 1.00 88.50 177 PHE A C 1
ATOM 1395 O O . PHE A 1 177 ? 4.185 -3.492 13.414 1.00 88.50 177 PHE A O 1
ATOM 1402 N N . TRP A 1 178 ? 6.355 -2.939 13.373 1.00 88.44 178 TRP A N 1
ATOM 1403 C CA . TRP A 1 178 ? 6.813 -4.330 13.308 1.00 88.44 178 TRP A CA 1
ATOM 1404 C C . TRP A 1 178 ? 6.571 -5.101 14.608 1.00 88.44 178 TRP A C 1
ATOM 1406 O O . TRP A 1 178 ? 6.312 -6.301 14.559 1.00 88.44 178 TRP A O 1
ATOM 1416 N N . LYS A 1 179 ? 6.606 -4.419 15.758 1.00 87.12 179 LYS A N 1
ATOM 1417 C CA . LYS A 1 179 ? 6.291 -5.009 17.069 1.00 87.12 179 LYS A CA 1
ATOM 1418 C C . LYS A 1 179 ? 4.790 -5.107 17.348 1.00 87.12 179 LYS A C 1
ATOM 1420 O O . LYS A 1 179 ? 4.398 -5.847 18.248 1.00 87.12 179 LYS A O 1
ATOM 1425 N N . ALA A 1 180 ? 3.956 -4.374 16.612 1.00 85.38 180 ALA A N 1
ATOM 1426 C CA . ALA A 1 180 ? 2.516 -4.374 16.813 1.00 85.38 180 ALA A CA 1
ATOM 1427 C C . ALA A 1 180 ? 1.924 -5.777 16.623 1.00 85.38 180 ALA A C 1
ATOM 1429 O O . ALA A 1 180 ? 2.184 -6.451 15.620 1.00 85.38 180 ALA A O 1
ATOM 1430 N N . ARG A 1 181 ? 1.076 -6.198 17.564 1.00 84.06 181 ARG A N 1
ATOM 1431 C CA . ARG A 1 181 ? 0.367 -7.484 17.535 1.00 84.06 181 ARG A CA 1
ATOM 1432 C C . ARG A 1 181 ? -0.867 -7.406 16.636 1.00 84.06 181 ARG A C 1
ATOM 1434 O O . ARG A 1 181 ? -1.996 -7.303 17.099 1.00 84.06 181 ARG A O 1
ATOM 1441 N N . ILE A 1 182 ? -0.618 -7.427 15.329 1.00 86.81 182 ILE A N 1
ATOM 1442 C CA . ILE A 1 182 ? -1.643 -7.427 14.276 1.00 86.81 182 ILE A CA 1
ATOM 1443 C C . ILE A 1 182 ? -1.471 -8.617 13.324 1.00 86.81 182 ILE A C 1
ATOM 1445 O O . ILE A 1 182 ? -0.384 -9.198 13.209 1.00 86.81 182 ILE A O 1
ATOM 1449 N N . MET A 1 183 ? -2.545 -8.958 12.607 1.00 83.62 183 MET A N 1
ATOM 1450 C CA . MET A 1 183 ? -2.605 -10.137 11.734 1.00 83.62 183 MET A CA 1
ATOM 1451 C C . MET A 1 183 ? -1.634 -9.932 10.575 1.00 83.62 183 MET A C 1
ATOM 1453 O O . MET A 1 183 ? -1.538 -8.809 10.071 1.00 83.62 183 MET A O 1
ATOM 1457 N N . PRO A 1 184 ? -0.964 -10.988 10.082 1.00 86.25 184 PRO A N 1
ATOM 1458 C CA . PRO A 1 184 ? -0.108 -10.881 8.905 1.00 86.25 184 PRO A CA 1
ATOM 1459 C C . PRO A 1 184 ? -0.803 -10.202 7.720 1.00 86.25 184 PRO A C 1
ATOM 1461 O O . PRO A 1 184 ? -0.241 -9.279 7.142 1.00 86.25 184 PRO A O 1
ATOM 1464 N N . LEU A 1 185 ? -2.060 -10.567 7.436 1.00 87.81 185 LEU A N 1
ATOM 1465 C CA . LEU A 1 185 ? -2.855 -9.932 6.382 1.00 87.81 185 LEU A CA 1
ATOM 1466 C C . LEU A 1 185 ? -3.067 -8.431 6.632 1.00 87.81 185 LEU A C 1
ATOM 1468 O O . LEU A 1 185 ? -2.870 -7.634 5.719 1.00 87.81 185 LEU A O 1
ATOM 1472 N N . ALA A 1 186 ? -3.413 -8.033 7.859 1.00 90.88 186 ALA A N 1
ATOM 1473 C CA . ALA A 1 186 ? -3.593 -6.62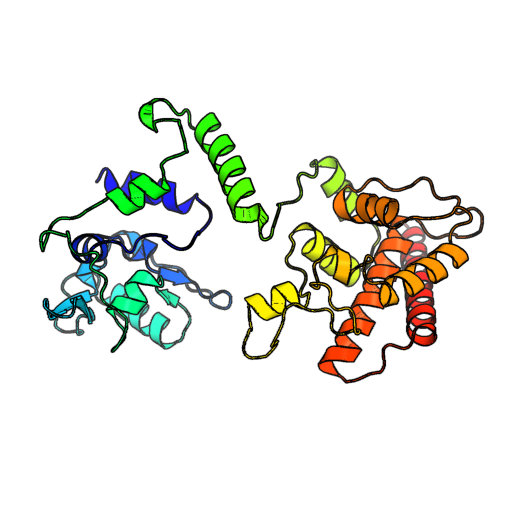3 8.198 1.00 90.88 186 ALA A CA 1
ATOM 1474 C C . ALA A 1 186 ? -2.288 -5.836 8.023 1.00 90.88 186 ALA A C 1
ATOM 1476 O O . ALA A 1 186 ? -2.281 -4.754 7.442 1.00 90.88 186 ALA A O 1
ATOM 1477 N N . ARG A 1 187 ? -1.166 -6.428 8.449 1.00 91.19 187 ARG A N 1
ATOM 1478 C CA . ARG A 1 187 ? 0.172 -5.860 8.271 1.00 91.19 187 ARG A CA 1
ATOM 1479 C C . ARG A 1 187 ? 0.528 -5.708 6.795 1.00 91.19 187 ARG A C 1
ATOM 1481 O O . ARG A 1 187 ? 1.056 -4.672 6.415 1.00 91.19 187 ARG A O 1
ATOM 1488 N N . SER A 1 188 ? 0.219 -6.698 5.956 1.00 90.50 188 SER A N 1
ATOM 1489 C CA . SER A 1 188 ? 0.446 -6.617 4.510 1.00 90.50 188 SER A CA 1
ATOM 1490 C C . SER A 1 188 ? -0.388 -5.522 3.852 1.00 90.50 188 SER A C 1
ATOM 1492 O O . SER A 1 188 ? 0.144 -4.794 3.017 1.00 90.50 188 SER A O 1
ATOM 1494 N N . ILE A 1 189 ? -1.666 -5.386 4.225 1.00 91.31 189 ILE A N 1
ATOM 1495 C CA . ILE A 1 189 ? -2.535 -4.312 3.726 1.00 91.31 189 ILE A CA 1
ATOM 1496 C C . ILE A 1 189 ? -1.942 -2.964 4.129 1.00 91.31 189 ILE A C 1
ATOM 1498 O O . ILE A 1 189 ? -1.641 -2.158 3.260 1.00 91.31 189 ILE A O 1
ATOM 1502 N N . TRP A 1 190 ? -1.685 -2.759 5.420 1.00 92.00 190 TRP A N 1
ATOM 1503 C CA . TRP A 1 190 ? -1.173 -1.498 5.952 1.00 92.00 190 TRP A CA 1
ATOM 1504 C C . TRP A 1 190 ? 0.188 -1.122 5.358 1.00 92.00 190 TRP A C 1
ATOM 1506 O O . TRP A 1 190 ? 0.378 0.006 4.910 1.00 92.00 190 TRP A O 1
ATOM 1516 N N . TRP A 1 191 ? 1.115 -2.077 5.257 1.00 90.19 191 TRP A N 1
ATOM 1517 C CA . TRP A 1 191 ? 2.406 -1.856 4.608 1.00 90.19 191 TRP A CA 1
ATOM 1518 C C . TRP A 1 191 ? 2.236 -1.436 3.143 1.00 90.19 191 TRP A C 1
ATOM 1520 O O . TRP A 1 191 ? 2.838 -0.459 2.704 1.00 90.19 191 TRP A O 1
ATOM 1530 N N . ARG A 1 192 ? 1.374 -2.124 2.381 1.00 88.56 192 ARG A N 1
ATOM 1531 C CA . ARG A 1 192 ? 1.091 -1.746 0.989 1.00 88.56 192 ARG A CA 1
ATOM 1532 C C . ARG A 1 192 ? 0.459 -0.361 0.899 1.00 88.56 192 ARG A C 1
ATOM 1534 O O . ARG A 1 192 ? 0.836 0.384 0.003 1.00 88.56 192 ARG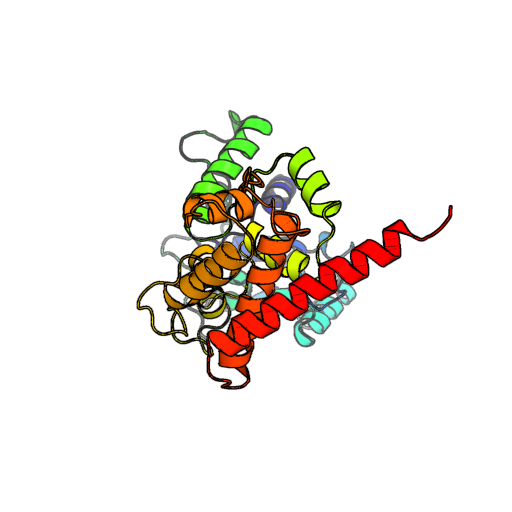 A O 1
ATOM 1541 N N . SER A 1 193 ? -0.430 -0.003 1.823 1.00 88.19 193 SER A N 1
ATOM 1542 C CA . SER A 1 193 ? -1.036 1.330 1.891 1.00 88.19 193 SER A CA 1
ATOM 1543 C C . SER A 1 193 ? 0.009 2.422 2.094 1.00 88.19 193 SER A C 1
ATOM 1545 O O . SER A 1 193 ? 0.022 3.395 1.349 1.00 88.19 193 SER A O 1
ATOM 1547 N N . LEU A 1 194 ? 0.928 2.235 3.045 1.00 87.19 194 LEU A N 1
ATOM 1548 C CA . LEU A 1 194 ? 1.999 3.195 3.335 1.00 87.19 194 LEU A CA 1
ATOM 1549 C C . LEU A 1 194 ? 2.925 3.426 2.143 1.00 87.19 194 LEU A C 1
ATOM 1551 O O . LEU A 1 194 ? 3.434 4.522 1.961 1.00 87.19 194 LEU A O 1
ATOM 1555 N N . HIS A 1 195 ? 3.145 2.390 1.337 1.00 81.25 195 HIS A N 1
ATOM 1556 C CA . HIS A 1 195 ? 3.976 2.460 0.140 1.00 81.25 195 HIS A CA 1
ATOM 1557 C C . HIS A 1 195 ? 3.189 2.786 -1.137 1.00 81.25 195 HIS A C 1
ATOM 1559 O O . HIS A 1 195 ? 3.777 2.695 -2.211 1.00 81.25 195 HIS A O 1
ATOM 1565 N N . GLY A 1 196 ? 1.883 3.066 -1.027 1.00 77.62 196 GLY A N 1
ATOM 1566 C CA . GLY A 1 196 ? 0.941 3.243 -2.141 1.00 77.62 196 GLY A CA 1
ATOM 1567 C C . GLY A 1 196 ? 0.971 2.115 -3.184 1.00 77.62 196 GLY A C 1
ATOM 1568 O O . GLY A 1 196 ? 0.729 2.295 -4.372 1.00 77.62 196 GLY A O 1
ATOM 1569 N N . LYS A 1 197 ? 1.251 0.897 -2.716 1.00 80.69 197 LYS A N 1
ATOM 1570 C CA . LYS A 1 197 ? 1.176 -0.354 -3.486 1.00 80.69 197 LYS A CA 1
ATOM 1571 C C . LYS A 1 197 ? -0.093 -1.142 -3.173 1.00 80.69 197 LYS A C 1
ATOM 1573 O O . LYS A 1 197 ? -0.152 -2.349 -3.418 1.00 80.69 197 LYS A O 1
ATOM 1578 N N . LEU A 1 198 ? -1.076 -0.506 -2.538 1.00 85.12 198 LEU A N 1
ATOM 1579 C CA . LEU A 1 198 ? -2.368 -1.130 -2.312 1.00 85.12 198 LEU A CA 1
ATOM 1580 C C . LEU A 1 198 ? -3.104 -1.193 -3.648 1.00 85.12 198 LEU A C 1
ATOM 1582 O O . LEU A 1 198 ? -3.146 -0.212 -4.379 1.00 85.12 198 LEU A O 1
ATOM 1586 N N . SER A 1 199 ? -3.668 -2.351 -3.970 1.00 85.38 199 SER A N 1
ATOM 1587 C CA . SER A 1 199 ? -4.346 -2.593 -5.244 1.00 85.38 199 SER A CA 1
ATOM 1588 C C . SER A 1 199 ? -5.723 -1.912 -5.308 1.00 85.38 199 SER A C 1
ATOM 1590 O O . SER A 1 199 ? -6.722 -2.576 -5.512 1.00 85.38 199 SER A O 1
ATOM 1592 N N . CYS A 1 200 ? -5.814 -0.603 -5.094 1.00 85.06 200 CYS A N 1
ATOM 1593 C CA . CYS A 1 200 ? -7.050 0.147 -5.323 1.00 85.06 200 CYS A CA 1
ATOM 1594 C C . CYS A 1 200 ? -7.347 0.289 -6.827 1.00 85.06 200 CYS A C 1
ATOM 1596 O O . CYS A 1 200 ? -6.457 0.068 -7.655 1.00 85.06 200 CYS A O 1
ATOM 1598 N N . CYS A 1 201 ? -8.574 0.666 -7.196 1.00 82.19 201 CYS A N 1
ATOM 1599 C CA . CYS A 1 201 ? -8.990 0.740 -8.601 1.00 82.19 201 CYS A CA 1
ATOM 1600 C C . CYS A 1 201 ? -8.129 1.726 -9.401 1.00 82.19 201 CYS A C 1
ATOM 1602 O O . CYS A 1 201 ? -7.772 1.423 -10.534 1.00 82.19 201 CYS A O 1
ATOM 1604 N N . SER A 1 202 ? -7.681 2.837 -8.803 1.00 81.38 202 SER A N 1
ATOM 1605 C CA . SER A 1 202 ? -6.739 3.757 -9.464 1.00 81.38 202 SER A CA 1
ATOM 1606 C C . SER A 1 202 ? -5.394 3.099 -9.800 1.00 81.38 202 SER A C 1
ATOM 1608 O O . SER A 1 202 ? -4.898 3.222 -10.920 1.00 81.38 202 SER A O 1
ATOM 1610 N N . THR A 1 203 ? -4.832 2.329 -8.863 1.00 79.62 203 THR A N 1
ATOM 1611 C CA . THR A 1 203 ? -3.586 1.573 -9.074 1.00 79.62 203 THR A CA 1
ATOM 1612 C C . THR A 1 203 ? -3.786 0.467 -10.108 1.00 79.62 203 THR A C 1
ATOM 1614 O O . THR A 1 203 ? -2.932 0.239 -10.962 1.00 79.62 203 THR A O 1
ATOM 1617 N N . LEU A 1 204 ? -4.923 -0.224 -10.061 1.00 80.81 204 LEU A N 1
ATOM 1618 C CA . LEU A 1 204 ? -5.241 -1.307 -10.985 1.00 80.81 204 LEU A CA 1
ATOM 1619 C C . LEU A 1 204 ? -5.511 -0.816 -12.404 1.00 80.81 204 LEU A C 1
ATOM 1621 O O . LEU A 1 204 ? -5.030 -1.448 -13.334 1.00 80.81 204 LEU A O 1
ATOM 1625 N N . HIS A 1 205 ? -6.217 0.300 -12.577 1.00 81.56 205 HIS A N 1
ATOM 1626 C CA . HIS A 1 205 ? -6.422 0.936 -13.877 1.00 81.56 205 HIS A CA 1
ATOM 1627 C C . HIS A 1 205 ? -5.086 1.322 -14.514 1.00 81.56 205 HIS A C 1
ATOM 1629 O O . HIS A 1 205 ? -4.852 1.050 -15.687 1.00 81.56 205 HIS A O 1
ATOM 1635 N N . HIS A 1 206 ? -4.164 1.867 -13.716 1.00 76.56 206 HIS A N 1
ATOM 1636 C CA . HIS 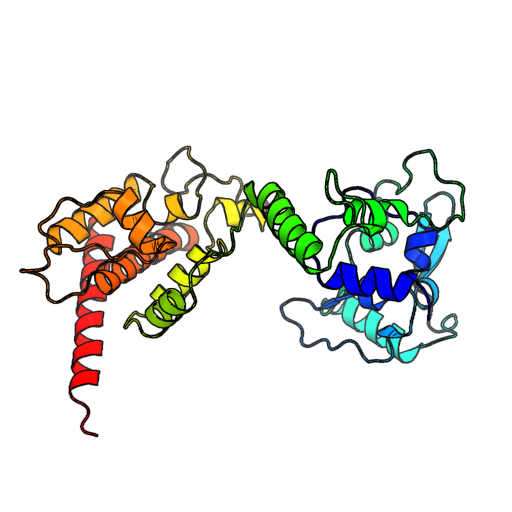A 1 206 ? -2.828 2.211 -14.189 1.00 76.56 206 HIS A CA 1
ATOM 1637 C C . HIS A 1 206 ? -2.008 0.979 -14.623 1.00 76.56 206 HIS A C 1
ATOM 1639 O O . HIS A 1 206 ? -1.269 1.043 -15.601 1.00 76.56 206 HIS A O 1
ATOM 1645 N N . ILE A 1 207 ? -2.098 -0.148 -13.903 1.00 74.75 207 ILE A N 1
ATOM 1646 C CA . ILE A 1 207 ? -1.300 -1.358 -14.195 1.00 74.75 207 ILE A CA 1
ATOM 1647 C C . ILE A 1 207 ? -1.970 -2.254 -15.254 1.00 74.75 207 ILE A C 1
ATOM 1649 O O . ILE A 1 207 ? -1.287 -2.891 -16.054 1.00 74.75 207 ILE A O 1
ATOM 1653 N N . LEU A 1 208 ? -3.301 -2.342 -15.249 1.00 80.00 208 LEU A N 1
ATOM 1654 C CA . LEU A 1 208 ? -4.120 -3.243 -16.065 1.00 80.00 208 LEU A CA 1
ATOM 1655 C C . LEU A 1 208 ? -5.330 -2.499 -16.670 1.00 80.00 208 LEU A C 1
ATOM 1657 O O . LEU A 1 208 ? -6.476 -2.871 -16.394 1.00 80.00 208 LEU A O 1
ATOM 1661 N N . PRO A 1 209 ? -5.106 -1.505 -17.550 1.00 80.00 209 PRO A N 1
ATOM 1662 C CA . PRO A 1 209 ? -6.183 -0.685 -18.114 1.00 80.00 209 PRO A CA 1
ATOM 1663 C C . PRO A 1 209 ? -7.192 -1.496 -18.940 1.00 80.00 209 PRO A C 1
ATOM 1665 O O . PRO A 1 209 ? -8.347 -1.118 -19.047 1.00 80.00 209 PRO A O 1
ATOM 1668 N N . ALA A 1 210 ? -6.786 -2.649 -19.486 1.00 78.12 210 ALA A N 1
ATOM 1669 C CA . ALA A 1 210 ? -7.672 -3.534 -20.248 1.00 78.12 210 ALA A CA 1
ATOM 1670 C C . ALA A 1 210 ? -8.646 -4.362 -19.383 1.00 78.12 210 ALA A C 1
ATOM 1672 O O . ALA A 1 210 ? -9.552 -4.989 -19.923 1.00 78.12 210 ALA A O 1
ATOM 1673 N N . ARG A 1 211 ? -8.421 -4.451 -18.063 1.00 76.94 211 ARG A N 1
ATOM 1674 C CA . ARG A 1 211 ? -9.315 -5.157 -17.121 1.00 76.94 211 ARG A CA 1
ATOM 1675 C C . ARG A 1 211 ? -10.068 -4.213 -16.191 1.00 76.94 211 ARG A C 1
ATOM 1677 O O . ARG A 1 211 ? -11.094 -4.608 -15.650 1.00 76.94 211 ARG A O 1
ATOM 1684 N N . PHE A 1 212 ? -9.528 -3.021 -15.969 1.00 78.88 212 PHE A N 1
ATOM 1685 C CA . PHE A 1 212 ? -10.117 -1.993 -15.127 1.00 78.88 212 PHE A CA 1
ATOM 1686 C C . PHE A 1 212 ? -10.268 -0.740 -15.978 1.00 78.88 212 PHE A C 1
ATOM 1688 O O . PHE A 1 212 ? -9.290 -0.032 -16.199 1.00 78.88 212 PHE A O 1
ATOM 1695 N N . ASP A 1 213 ? -11.483 -0.489 -16.463 1.00 77.06 213 ASP A N 1
ATOM 1696 C CA . ASP A 1 213 ? -11.751 0.551 -17.465 1.00 77.06 213 ASP A CA 1
ATOM 1697 C C . ASP A 1 213 ? -11.526 1.974 -16.935 1.00 77.06 213 ASP A C 1
ATOM 1699 O O . ASP A 1 213 ? -11.227 2.887 -17.702 1.00 77.06 213 ASP A O 1
ATOM 1703 N N . ASN A 1 214 ? -11.657 2.180 -15.621 1.00 82.56 214 ASN A N 1
ATOM 1704 C CA . ASN A 1 214 ? -11.483 3.480 -14.985 1.00 82.56 214 ASN A CA 1
ATOM 1705 C C . ASN A 1 214 ? -10.860 3.367 -13.583 1.00 82.56 214 ASN A C 1
ATOM 1707 O O . ASN A 1 214 ? -10.794 2.294 -12.984 1.00 82.56 214 ASN A O 1
ATOM 1711 N N . ALA A 1 215 ? -10.405 4.511 -13.068 1.00 83.62 215 ALA A N 1
ATOM 1712 C CA . ALA A 1 215 ? -9.825 4.659 -11.735 1.00 83.62 215 ALA A CA 1
ATOM 1713 C C . ALA A 1 215 ? -10.871 4.902 -10.624 1.00 83.62 215 ALA A C 1
ATOM 1715 O O . ALA A 1 215 ? -10.486 5.229 -9.499 1.00 83.62 215 ALA A O 1
ATOM 1716 N N . LEU A 1 216 ? -12.167 4.790 -10.932 1.00 86.69 216 LEU A N 1
ATOM 1717 C CA . LEU A 1 216 ? -13.258 5.166 -10.032 1.00 86.69 216 LEU A CA 1
ATOM 1718 C C . LEU A 1 216 ? -13.524 4.088 -8.978 1.00 86.69 216 LEU A C 1
ATOM 1720 O O . LEU A 1 216 ? -13.129 2.928 -9.118 1.00 86.69 216 LEU A O 1
ATOM 1724 N N . CYS A 1 217 ? -14.210 4.474 -7.908 1.00 87.19 217 CYS A N 1
ATOM 1725 C CA . CYS A 1 217 ? -14.607 3.548 -6.859 1.00 87.19 217 CYS A CA 1
ATOM 1726 C C . CYS A 1 217 ? -15.630 2.520 -7.362 1.00 87.19 217 CYS A C 1
ATOM 1728 O O . CYS A 1 217 ? -16.724 2.859 -7.811 1.00 87.19 217 CYS A O 1
ATOM 1730 N N . ALA A 1 218 ? -15.325 1.234 -7.176 1.00 84.19 218 ALA A N 1
ATOM 1731 C CA . ALA A 1 218 ? -16.220 0.140 -7.560 1.00 84.19 218 ALA A CA 1
ATOM 1732 C C . ALA A 1 218 ? -17.559 0.108 -6.784 1.00 84.19 218 ALA A C 1
ATOM 1734 O O . ALA A 1 218 ? -18.487 -0.590 -7.194 1.00 84.19 218 ALA A O 1
ATOM 1735 N N . LEU A 1 219 ? -17.659 0.826 -5.658 1.00 83.00 219 LEU A N 1
ATOM 1736 C CA . LEU A 1 219 ? -18.842 0.848 -4.785 1.00 83.00 219 LEU A CA 1
ATOM 1737 C C . LEU A 1 219 ? -19.824 1.990 -5.099 1.00 83.00 219 LEU A C 1
ATOM 1739 O O . LEU A 1 219 ? -20.804 2.141 -4.378 1.00 83.00 219 LEU A O 1
ATOM 1743 N N . GLY A 1 220 ? -19.600 2.745 -6.181 1.00 67.62 220 GLY A N 1
ATOM 1744 C CA . GLY A 1 220 ? -20.580 3.704 -6.705 1.00 67.62 220 GLY A CA 1
ATOM 1745 C C . GLY A 1 220 ? -20.226 5.180 -6.535 1.00 67.62 220 GLY A C 1
ATOM 1746 O O . GLY A 1 220 ? -21.013 6.022 -6.962 1.00 67.62 220 GLY A O 1
ATOM 1747 N N . ASP A 1 221 ? -19.054 5.505 -5.985 1.00 65.56 221 ASP A N 1
ATOM 1748 C CA . ASP A 1 221 ? -18.593 6.893 -5.909 1.00 65.56 221 ASP A CA 1
ATOM 1749 C C . ASP A 1 221 ? -17.917 7.309 -7.225 1.00 65.56 221 ASP A C 1
ATOM 1751 O O . ASP A 1 221 ? -17.078 6.590 -7.771 1.00 65.56 221 ASP A O 1
ATOM 1755 N N . LEU A 1 222 ? -18.248 8.508 -7.718 1.00 75.25 222 LEU A N 1
ATOM 1756 C CA . LEU A 1 222 ? -17.615 9.133 -8.894 1.00 75.25 222 LEU A CA 1
ATOM 1757 C C . LEU A 1 222 ? -16.195 9.658 -8.601 1.00 75.25 222 LEU A C 1
ATOM 1759 O O . LEU A 1 222 ? -15.594 10.338 -9.431 1.00 75.25 222 LEU A O 1
ATOM 1763 N N . GLU A 1 223 ? -15.664 9.367 -7.417 1.00 78.56 223 GLU A N 1
ATOM 1764 C CA . GLU A 1 223 ? -14.318 9.741 -7.008 1.00 78.56 223 GLU A CA 1
ATOM 1765 C C . GLU A 1 223 ? -13.282 8.696 -7.432 1.00 78.56 223 GLU A C 1
ATOM 1767 O O . GLU A 1 223 ? -13.558 7.497 -7.532 1.00 78.56 223 GLU A O 1
ATOM 1772 N N . ASN A 1 224 ? -12.045 9.155 -7.635 1.00 80.69 224 ASN A N 1
ATOM 1773 C CA . ASN A 1 224 ? -10.912 8.268 -7.871 1.00 80.69 224 ASN A CA 1
ATOM 1774 C C . ASN A 1 224 ? -10.614 7.430 -6.618 1.00 80.69 224 ASN A C 1
ATOM 1776 O O . ASN A 1 224 ? -10.394 7.970 -5.531 1.00 80.69 224 ASN A O 1
ATOM 1780 N N . ASP A 1 225 ? -10.502 6.113 -6.792 1.00 83.62 225 ASP A N 1
ATOM 1781 C CA . ASP A 1 225 ? -10.214 5.154 -5.723 1.00 83.62 225 ASP A CA 1
ATOM 1782 C C . ASP A 1 225 ? -8.728 5.209 -5.339 1.00 83.62 225 ASP A C 1
ATOM 1784 O O . ASP A 1 225 ? -7.926 4.337 -5.685 1.00 83.62 225 ASP A O 1
ATOM 1788 N N . SER A 1 226 ? -8.327 6.295 -4.679 1.00 85.69 226 SER A N 1
ATOM 1789 C CA . SER A 1 226 ? -7.013 6.455 -4.049 1.00 85.69 226 SER A CA 1
ATOM 1790 C C . SER A 1 226 ? -6.858 5.509 -2.851 1.00 85.69 226 SER A C 1
ATOM 1792 O O . SER A 1 226 ? -7.824 4.911 -2.388 1.00 85.69 226 SER A O 1
ATOM 1794 N N . VAL A 1 227 ? -5.652 5.374 -2.291 1.00 87.31 227 VAL A N 1
ATOM 1795 C CA . VAL A 1 227 ? -5.428 4.510 -1.114 1.00 87.31 227 VAL A CA 1
ATOM 1796 C C . VAL A 1 227 ? -6.297 4.933 0.080 1.00 87.31 227 VAL A C 1
ATOM 1798 O O . VAL A 1 227 ? -6.874 4.076 0.747 1.00 87.31 227 VAL A O 1
ATOM 1801 N N . SER A 1 228 ? -6.430 6.236 0.339 1.00 88.31 228 SER A N 1
ATOM 1802 C CA . SER A 1 228 ? -7.279 6.754 1.422 1.00 88.31 228 SER A CA 1
ATOM 1803 C C . SER A 1 228 ? -8.763 6.497 1.147 1.00 88.31 228 SER A C 1
ATOM 1805 O O . SER A 1 228 ? -9.468 6.003 2.026 1.00 88.31 228 SER A O 1
ATOM 1807 N N . HIS A 1 229 ? -9.216 6.712 -0.096 1.00 89.25 229 HIS A N 1
ATOM 1808 C CA . HIS A 1 229 ? -10.589 6.411 -0.523 1.00 89.25 229 HIS A CA 1
ATOM 1809 C C . HIS A 1 229 ? -10.907 4.906 -0.445 1.00 89.25 229 HIS A C 1
ATOM 1811 O O . HIS A 1 229 ? -11.980 4.498 0.011 1.00 89.25 229 HIS A O 1
ATOM 1817 N N . PHE A 1 230 ? -9.946 4.053 -0.790 1.00 90.50 230 PHE A N 1
ATOM 1818 C CA . PHE A 1 230 ? -10.066 2.608 -0.650 1.00 90.50 230 PHE A CA 1
ATOM 1819 C C . PHE A 1 230 ? -10.222 2.183 0.816 1.00 90.50 230 PHE A C 1
ATOM 1821 O O . PHE A 1 230 ? -10.984 1.263 1.107 1.00 90.50 230 PHE A O 1
ATOM 1828 N N . LEU A 1 231 ? -9.498 2.816 1.742 1.00 91.25 231 LEU A N 1
ATOM 1829 C CA . LEU A 1 231 ? -9.459 2.392 3.142 1.00 91.25 231 LEU A CA 1
ATOM 1830 C C . LEU A 1 231 ? -10.572 2.992 4.002 1.00 91.25 231 LEU A C 1
ATOM 1832 O O . LEU A 1 231 ? -11.150 2.254 4.797 1.00 91.25 231 LEU A O 1
ATOM 1836 N N . PHE A 1 232 ? -10.840 4.298 3.900 1.00 91.19 232 PHE A N 1
ATOM 1837 C CA . PHE A 1 232 ? -11.756 4.983 4.823 1.00 91.19 232 PHE A CA 1
ATOM 1838 C C . PHE A 1 232 ? -12.485 6.212 4.266 1.00 91.19 232 PHE A C 1
ATOM 1840 O O . PHE A 1 232 ? -13.527 6.534 4.822 1.00 91.19 232 PHE A O 1
ATOM 1847 N N . SER A 1 233 ? -12.000 6.897 3.220 1.00 89.25 233 SER A N 1
ATOM 1848 C CA . SER A 1 233 ? -12.657 8.138 2.755 1.00 89.25 233 SER A CA 1
ATOM 1849 C C . SER A 1 233 ? -13.939 7.900 1.951 1.00 89.25 233 SER A C 1
ATOM 1851 O O . SER A 1 233 ? -14.785 8.778 1.913 1.00 89.25 233 SER A O 1
ATOM 1853 N N . CYS A 1 234 ? -14.102 6.721 1.343 1.00 91.19 234 CYS A N 1
ATOM 1854 C CA . CYS A 1 234 ? -15.339 6.323 0.662 1.00 91.19 234 CYS A CA 1
ATOM 1855 C C . CYS A 1 234 ? -16.514 6.274 1.645 1.00 91.19 234 CYS A C 1
ATOM 1857 O O . CYS A 1 234 ? -16.431 5.541 2.632 1.00 91.19 234 CYS A O 1
ATOM 1859 N N . ASP A 1 235 ? -17.621 6.956 1.344 1.00 89.94 235 ASP A N 1
ATOM 1860 C CA . ASP A 1 235 ? -18.784 7.076 2.237 1.00 89.94 235 ASP A CA 1
ATOM 1861 C C . ASP A 1 235 ? -19.339 5.709 2.651 1.00 89.94 235 ASP A C 1
ATOM 1863 O O . ASP A 1 235 ? -19.540 5.424 3.835 1.00 89.94 235 ASP A O 1
ATOM 1867 N N . THR A 1 236 ? -19.482 4.801 1.683 1.00 90.81 236 THR A N 1
ATOM 1868 C CA . THR A 1 236 ? -19.969 3.435 1.929 1.00 90.81 236 THR A CA 1
ATOM 1869 C C . THR A 1 236 ? -19.057 2.668 2.892 1.00 90.81 236 THR A C 1
ATOM 1871 O O . THR A 1 236 ? -19.524 1.916 3.749 1.00 90.81 236 THR A O 1
ATOM 1874 N N . LYS A 1 237 ? -17.737 2.856 2.780 1.00 92.19 237 LYS A N 1
ATOM 1875 C CA . LYS A 1 237 ? -16.754 2.208 3.661 1.00 92.19 237 LYS A CA 1
ATOM 1876 C C . LYS A 1 237 ? -16.648 2.930 5.005 1.00 92.19 237 LYS A C 1
ATOM 1878 O O . LYS A 1 237 ? -16.385 2.287 6.021 1.00 92.19 237 LYS A O 1
ATOM 1883 N N . TRP A 1 238 ? -16.868 4.241 5.032 1.00 93.62 238 TRP A N 1
ATOM 1884 C CA . TRP A 1 238 ? -16.829 5.053 6.240 1.00 93.62 238 TRP A CA 1
ATOM 1885 C C . TRP A 1 238 ? -17.946 4.685 7.216 1.00 93.62 238 TRP A C 1
ATOM 1887 O O . TRP A 1 238 ? -17.700 4.631 8.416 1.00 93.62 238 TRP A O 1
ATOM 1897 N N . ILE A 1 239 ? -19.128 4.305 6.723 1.00 92.81 239 ILE A N 1
ATOM 1898 C CA . ILE A 1 239 ? -20.214 3.786 7.574 1.00 92.81 239 ILE A CA 1
ATOM 1899 C C . ILE A 1 239 ? -19.751 2.558 8.383 1.00 92.81 239 ILE A C 1
ATOM 1901 O O . ILE A 1 239 ? -20.075 2.430 9.563 1.00 92.81 239 ILE A O 1
ATOM 1905 N N . ILE A 1 240 ? -18.934 1.678 7.788 1.00 93.75 240 ILE A N 1
ATOM 1906 C CA . ILE A 1 240 ? -18.359 0.516 8.492 1.00 93.75 240 ILE A CA 1
ATOM 1907 C C . ILE A 1 240 ? -17.403 0.980 9.592 1.00 93.75 240 ILE A C 1
ATOM 1909 O O . ILE A 1 240 ? -17.462 0.470 10.710 1.00 93.75 240 ILE A O 1
ATOM 1913 N N . TRP A 1 241 ? -16.535 1.951 9.290 1.00 94.31 241 TRP A N 1
ATOM 1914 C CA . TRP A 1 241 ? -15.652 2.548 10.291 1.00 94.31 241 TRP A CA 1
ATOM 1915 C C . TRP A 1 241 ? -16.441 3.130 11.454 1.00 94.31 241 TRP A C 1
ATOM 1917 O O . TRP A 1 241 ? -16.134 2.811 12.598 1.00 94.31 241 TRP A O 1
ATOM 1927 N N . GLN A 1 242 ? -17.463 3.936 11.171 1.00 93.19 242 GLN A N 1
ATOM 1928 C CA . GLN A 1 242 ? -18.295 4.560 12.193 1.00 93.19 242 GLN A CA 1
ATOM 1929 C C . GLN A 1 242 ? -18.938 3.519 13.104 1.00 93.19 242 GLN A C 1
ATOM 1931 O O . GLN A 1 242 ? -18.827 3.657 14.318 1.00 93.19 242 GLN A O 1
ATOM 1936 N N . GLN A 1 243 ? -19.533 2.463 12.545 1.00 92.50 243 GLN A N 1
ATOM 1937 C CA . GLN A 1 243 ? -20.189 1.438 13.353 1.00 92.50 243 GLN A CA 1
ATOM 1938 C C . GLN A 1 243 ? -19.188 0.672 14.230 1.00 92.50 243 GLN A C 1
ATOM 1940 O O . GLN A 1 243 ? -19.363 0.589 15.441 1.00 92.50 243 GLN A O 1
ATOM 1945 N N . VAL A 1 244 ? -18.086 0.182 13.646 1.00 91.31 244 VAL A N 1
ATOM 1946 C CA . VAL A 1 244 ? -17.074 -0.576 14.403 1.00 91.31 244 VAL A CA 1
ATOM 1947 C C . VAL A 1 244 ? -16.424 0.287 15.488 1.00 91.31 244 VAL A C 1
ATOM 1949 O O . VAL A 1 244 ? -16.122 -0.207 16.576 1.00 91.31 244 VAL A O 1
ATOM 1952 N N . LEU A 1 245 ? -16.196 1.573 15.206 1.00 90.88 245 LEU A N 1
ATOM 1953 C CA . LEU A 1 245 ? -15.639 2.511 16.176 1.00 90.88 245 LEU A CA 1
ATOM 1954 C C . LEU A 1 245 ? -16.645 2.841 17.279 1.00 90.88 245 LEU A C 1
ATOM 1956 O O . LEU A 1 245 ? -16.237 2.823 18.430 1.00 90.88 245 LEU A O 1
ATOM 1960 N N . GLN A 1 246 ? -17.927 3.062 16.976 1.00 89.94 246 GLN A N 1
ATOM 1961 C CA . GLN A 1 246 ? -18.970 3.269 17.995 1.00 89.94 246 GLN A CA 1
ATOM 1962 C C . GLN A 1 246 ? -19.090 2.080 18.955 1.00 89.94 246 GLN A C 1
ATOM 1964 O O . GLN A 1 246 ? -19.286 2.273 20.152 1.00 89.94 246 GLN A O 1
ATOM 1969 N N . ASP A 1 247 ? -18.909 0.860 18.450 1.00 86.81 247 ASP A N 1
ATOM 1970 C CA . ASP A 1 247 ? -18.973 -0.353 19.268 1.00 86.81 247 ASP A CA 1
ATOM 1971 C C . ASP A 1 247 ? -17.735 -0.539 20.168 1.00 86.81 247 ASP A C 1
ATOM 1973 O O . ASP A 1 247 ? -17.778 -1.290 21.145 1.00 86.81 247 ASP A O 1
ATOM 1977 N N . CYS A 1 248 ? -16.612 0.114 19.844 1.00 84.19 248 CYS A N 1
ATOM 1978 C CA . CYS A 1 248 ? -15.336 -0.072 20.543 1.00 84.19 248 CYS A CA 1
ATOM 1979 C C . CYS A 1 248 ? -14.858 1.155 21.334 1.00 84.19 248 CYS A C 1
ATOM 1981 O O . CYS A 1 248 ? -14.083 0.990 22.276 1.00 84.19 248 CYS A O 1
ATOM 1983 N N . VAL A 1 249 ? -15.248 2.363 20.929 1.00 86.06 249 VAL A N 1
ATOM 1984 C CA . VAL A 1 249 ? -14.682 3.650 21.350 1.00 86.06 249 VAL A CA 1
ATOM 1985 C C . VAL A 1 249 ? -15.812 4.589 21.763 1.00 86.06 249 VAL A C 1
ATOM 1987 O O . VAL A 1 249 ? -16.778 4.770 21.028 1.00 86.06 249 VAL A O 1
ATOM 1990 N N . LEU A 1 250 ? -15.670 5.242 22.919 1.00 78.06 250 LEU A N 1
ATOM 1991 C CA . LEU A 1 250 ? -16.674 6.190 23.423 1.00 78.06 250 LEU A CA 1
ATOM 1992 C C . LEU A 1 250 ? -16.560 7.605 22.836 1.00 78.06 250 LEU A C 1
ATOM 1994 O O . LEU A 1 250 ? -17.486 8.407 22.951 1.00 78.06 250 LEU A O 1
ATOM 1998 N N . THR A 1 251 ? -15.426 7.944 22.227 1.00 79.75 251 THR A N 1
ATOM 1999 C CA . THR A 1 251 ? -15.188 9.261 21.625 1.00 79.75 251 THR A CA 1
ATOM 2000 C C . THR A 1 251 ? -15.537 9.279 20.142 1.00 79.75 251 THR A C 1
ATOM 2002 O O . THR A 1 251 ? -15.261 8.322 19.422 1.00 79.75 251 THR A O 1
ATOM 2005 N N . SER A 1 252 ? -16.063 10.402 19.648 1.00 80.94 252 SER A N 1
ATOM 2006 C CA . SER A 1 252 ? -16.286 10.599 18.213 1.00 80.94 252 SER A CA 1
ATOM 2007 C C . SER A 1 252 ? -14.958 10.578 17.452 1.00 80.94 252 SER A C 1
ATOM 2009 O O . SER A 1 252 ? -14.047 11.344 17.772 1.00 80.94 252 SER A O 1
ATOM 2011 N N . VAL A 1 253 ? -14.861 9.729 16.431 1.00 85.88 253 VAL A N 1
ATOM 2012 C CA . VAL A 1 253 ? -13.659 9.557 15.604 1.00 85.88 253 VAL A CA 1
ATOM 2013 C C . VAL A 1 253 ? -13.918 10.128 14.210 1.00 85.88 253 VAL A C 1
ATOM 2015 O O . VAL A 1 253 ? -14.961 9.867 13.612 1.00 85.88 253 VAL A O 1
ATOM 2018 N N . THR A 1 254 ? -12.973 10.910 13.687 1.00 88.81 254 THR A N 1
ATOM 2019 C CA . THR A 1 254 ? -13.055 11.525 12.351 1.00 88.81 254 THR A CA 1
ATOM 2020 C C . THR A 1 254 ? -12.160 10.799 11.348 1.00 88.81 254 THR A C 1
ATOM 2022 O O . THR A 1 254 ? -11.225 10.092 11.735 1.00 88.81 254 THR A O 1
ATOM 2025 N N . GLN A 1 255 ? -12.403 10.997 10.048 1.00 89.50 255 GLN A N 1
ATOM 2026 C CA . GLN A 1 255 ? -11.537 10.449 8.998 1.00 89.50 255 GLN A CA 1
ATOM 2027 C C . GLN A 1 255 ? -10.081 10.912 9.155 1.00 89.50 255 GLN A C 1
ATOM 2029 O O . GLN A 1 255 ? -9.178 10.098 8.991 1.00 89.50 255 GLN A O 1
ATOM 2034 N N . ASP A 1 256 ? -9.847 12.161 9.572 1.00 87.25 256 ASP A N 1
ATOM 2035 C CA . ASP A 1 256 ? -8.498 12.696 9.811 1.00 87.25 256 ASP A CA 1
ATOM 2036 C C . ASP A 1 256 ? -7.757 11.925 10.906 1.00 87.25 256 ASP A C 1
ATOM 2038 O O . ASP A 1 256 ? -6.593 11.565 10.752 1.00 87.25 256 ASP A O 1
ATOM 2042 N N . THR A 1 257 ? -8.446 11.581 11.999 1.00 88.00 257 THR A N 1
ATOM 2043 C CA . THR A 1 257 ? -7.824 10.786 13.070 1.00 88.00 257 THR A CA 1
ATOM 2044 C C . THR A 1 257 ? -7.473 9.371 12.609 1.00 88.00 257 THR A C 1
ATOM 2046 O O . THR A 1 257 ? -6.446 8.828 13.017 1.00 88.00 257 THR A O 1
ATOM 2049 N N . VAL A 1 258 ? -8.280 8.776 11.723 1.00 89.62 258 VAL A N 1
ATOM 2050 C CA . VAL A 1 258 ? -7.980 7.474 11.105 1.00 89.62 258 VAL A CA 1
ATOM 2051 C C . VAL A 1 258 ? -6.820 7.603 10.118 1.00 89.62 258 VAL A C 1
ATOM 2053 O O . VAL A 1 258 ? -5.916 6.766 10.131 1.00 89.62 258 VAL A O 1
ATOM 2056 N N . HIS A 1 259 ? -6.796 8.668 9.316 1.00 90.75 259 HIS A N 1
ATOM 2057 C CA . HIS A 1 259 ? -5.695 8.991 8.416 1.00 90.75 259 HIS A CA 1
ATOM 2058 C C . HIS A 1 259 ? -4.372 9.097 9.185 1.00 90.75 259 HIS A C 1
ATOM 2060 O O . HIS A 1 259 ? -3.404 8.415 8.846 1.00 90.75 259 HIS A O 1
ATOM 2066 N N . ASP A 1 260 ? -4.330 9.883 10.259 1.00 87.12 260 ASP A N 1
ATOM 2067 C CA . ASP A 1 260 ? -3.127 10.071 11.070 1.00 87.12 260 ASP A CA 1
ATOM 2068 C C . ASP A 1 260 ? -2.693 8.792 11.784 1.00 87.12 260 ASP A C 1
ATOM 2070 O O . ASP A 1 260 ? -1.495 8.497 11.887 1.00 87.12 260 ASP A O 1
ATOM 2074 N N . ALA A 1 261 ? -3.647 7.979 12.230 1.00 88.81 261 ALA A N 1
ATOM 2075 C CA . ALA A 1 261 ? -3.327 6.692 12.815 1.00 88.81 261 ALA A CA 1
ATOM 2076 C C . ALA A 1 261 ? -2.693 5.746 11.779 1.00 88.81 261 ALA A C 1
ATOM 2078 O O . ALA A 1 261 ? -1.688 5.100 12.080 1.00 88.81 261 ALA A O 1
ATOM 2079 N N . ILE A 1 262 ? -3.225 5.700 10.551 1.00 89.69 262 ILE A N 1
ATOM 2080 C CA . ILE A 1 262 ? -2.747 4.817 9.478 1.00 89.69 262 ILE A CA 1
ATOM 2081 C C . ILE A 1 262 ? -1.420 5.306 8.887 1.00 89.69 262 ILE A C 1
ATOM 2083 O O . ILE A 1 262 ? -0.475 4.523 8.784 1.00 89.69 262 ILE A O 1
ATOM 2087 N N . PHE A 1 263 ? -1.324 6.571 8.489 1.00 88.19 263 PHE A N 1
ATOM 2088 C CA . PHE A 1 263 ? -0.186 7.081 7.718 1.00 88.19 263 PHE A CA 1
ATOM 2089 C C . PHE A 1 263 ? 0.896 7.729 8.582 1.00 88.19 263 PHE A C 1
ATOM 2091 O O . PHE A 1 263 ? 2.074 7.658 8.233 1.00 88.19 263 PHE A O 1
ATOM 2098 N N . SER A 1 264 ? 0.528 8.296 9.733 1.00 85.06 264 SER A N 1
ATOM 2099 C CA . SER A 1 264 ? 1.466 8.976 10.636 1.00 85.06 264 SER A CA 1
ATOM 2100 C C . SER A 1 264 ? 1.840 8.141 11.863 1.00 85.06 264 SER A C 1
ATOM 2102 O O . SER A 1 264 ? 2.742 8.542 12.604 1.00 85.06 264 SER A O 1
ATOM 2104 N N . PHE A 1 265 ? 1.209 6.979 12.084 1.00 84.38 265 PHE A N 1
ATOM 2105 C CA . PHE A 1 265 ? 1.337 6.175 13.311 1.00 84.38 265 PHE A CA 1
ATOM 2106 C C . PHE A 1 265 ? 1.073 6.977 14.591 1.00 84.38 265 PHE A C 1
ATOM 2108 O O . PHE A 1 265 ? 1.595 6.661 15.663 1.00 84.38 265 PHE A O 1
ATOM 2115 N N . THR A 1 266 ? 0.260 8.026 14.485 1.00 83.75 266 THR A N 1
ATOM 2116 C CA . THR A 1 266 ? -0.186 8.802 15.637 1.00 83.75 266 THR A CA 1
ATOM 2117 C C . THR A 1 266 ? -1.398 8.085 16.204 1.00 83.75 266 THR A C 1
ATOM 2119 O O . THR A 1 266 ? -2.523 8.307 15.767 1.00 83.75 266 THR A O 1
ATOM 2122 N N . MET A 1 267 ? -1.158 7.140 17.116 1.00 81.81 267 MET A N 1
ATOM 2123 C CA . MET A 1 267 ? -2.251 6.393 17.731 1.00 81.81 267 MET A CA 1
ATOM 2124 C C . MET A 1 267 ? -3.088 7.341 18.597 1.00 81.81 267 MET A C 1
ATOM 2126 O O . MET A 1 267 ? -2.538 7.987 19.492 1.00 81.81 267 MET A O 1
ATOM 2130 N N . PRO A 1 268 ? -4.396 7.439 18.344 1.00 74.88 268 PRO A N 1
ATOM 2131 C CA . PRO A 1 268 ? -5.262 8.330 19.093 1.00 74.88 268 PRO A CA 1
ATOM 2132 C C . PRO A 1 268 ? -5.480 7.811 20.517 1.00 74.88 268 PRO A C 1
ATOM 2134 O O . PRO A 1 268 ? -5.528 6.603 20.765 1.00 74.88 268 PRO A O 1
ATOM 2137 N N . THR A 1 269 ? -5.648 8.736 21.461 1.00 79.19 269 THR A N 1
ATOM 2138 C CA . THR A 1 269 ? -6.028 8.448 22.851 1.00 79.19 269 THR A CA 1
ATOM 2139 C C . THR A 1 269 ? -7.531 8.193 22.937 1.00 79.19 269 THR A C 1
ATOM 2141 O O . THR A 1 269 ? -8.273 8.964 23.541 1.00 79.19 269 THR A O 1
ATOM 2144 N N . TRP A 1 270 ? -7.992 7.153 22.247 1.00 82.19 270 TRP A N 1
ATOM 2145 C CA . TRP A 1 270 ? -9.388 6.739 22.282 1.00 82.19 270 TRP A CA 1
ATOM 2146 C C . TRP A 1 270 ? -9.769 6.239 23.670 1.00 82.19 270 TRP A C 1
ATOM 2148 O O . TRP A 1 270 ? -9.021 5.479 24.289 1.00 82.19 270 TRP A O 1
ATOM 2158 N N . ASP A 1 271 ? -10.951 6.640 24.133 1.00 81.56 271 ASP A N 1
ATOM 2159 C CA . ASP A 1 271 ? -11.533 6.059 25.336 1.00 81.56 271 ASP A CA 1
ATOM 2160 C C . ASP A 1 271 ? -12.062 4.658 25.010 1.00 81.56 271 ASP A C 1
ATOM 2162 O O . ASP A 1 271 ? -13.102 4.485 24.369 1.00 81.56 271 ASP A O 1
ATOM 2166 N N . LEU A 1 272 ? -11.277 3.668 25.430 1.00 82.00 272 LEU A N 1
ATOM 2167 C CA . LEU A 1 272 ? -11.505 2.241 25.230 1.00 82.00 272 LEU A CA 1
ATOM 2168 C C . LEU A 1 272 ? -12.006 1.562 26.512 1.00 82.00 272 LEU A C 1
ATOM 2170 O O . LEU A 1 272 ? -11.864 0.353 26.656 1.00 82.00 272 LEU A O 1
ATOM 2174 N N . SER A 1 273 ? -12.596 2.303 27.456 1.00 78.50 273 SER A N 1
ATOM 2175 C CA . SER A 1 273 ? -13.000 1.765 28.768 1.00 78.50 273 SER A CA 1
ATOM 2176 C C . SER A 1 273 ? -13.932 0.542 28.693 1.00 78.50 273 SER A C 1
ATOM 2178 O O . SER A 1 273 ? -13.964 -0.266 29.620 1.00 78.50 273 SER A O 1
ATOM 2180 N N . HIS A 1 274 ? -14.653 0.357 27.581 1.00 78.19 274 HIS A N 1
ATOM 2181 C CA . HIS A 1 274 ? -15.532 -0.796 27.342 1.00 78.19 274 HIS A CA 1
ATOM 2182 C C . HIS A 1 274 ? -14.978 -1.826 26.349 1.00 78.19 274 HIS A C 1
ATOM 2184 O O . HIS A 1 274 ? -15.629 -2.841 26.094 1.00 78.19 274 HIS A O 1
ATOM 2190 N N . SER A 1 275 ? -13.781 -1.606 25.801 1.00 78.62 275 SER A N 1
ATOM 2191 C CA . SER A 1 275 ? -13.167 -2.484 24.811 1.00 78.62 275 SER A CA 1
ATOM 2192 C C . SER A 1 275 ? -11.788 -2.949 25.272 1.00 78.62 275 SER A C 1
ATOM 2194 O O . SER A 1 275 ? -10.886 -2.144 25.475 1.00 78.62 275 SER A O 1
ATOM 2196 N N . PRO A 1 276 ? -11.546 -4.262 25.373 1.00 80.06 276 PRO A N 1
ATOM 2197 C CA . PRO A 1 276 ? -10.220 -4.787 25.693 1.00 80.06 276 PRO A CA 1
ATOM 2198 C C . PRO A 1 276 ? -9.307 -4.853 24.455 1.00 80.06 276 PRO A C 1
ATOM 2200 O O . PRO A 1 276 ? -8.338 -5.608 24.448 1.00 80.06 276 PRO A O 1
ATOM 2203 N N . LEU A 1 277 ? -9.650 -4.142 23.377 1.00 85.06 277 LEU A N 1
ATOM 2204 C CA . LEU A 1 277 ? -8.856 -4.050 22.157 1.00 85.06 277 LEU A CA 1
ATOM 2205 C C . LEU A 1 277 ? -8.016 -2.778 22.192 1.00 85.06 277 LEU A C 1
ATOM 2207 O O . LEU A 1 277 ? -8.485 -1.725 22.606 1.00 85.06 277 LEU A O 1
ATOM 2211 N N . SER A 1 278 ? -6.792 -2.854 21.685 1.00 87.19 278 SER A N 1
ATOM 2212 C CA . SER A 1 278 ? -5.965 -1.666 21.459 1.00 87.19 278 SER A CA 1
ATOM 2213 C C . SER A 1 278 ? -6.410 -0.895 20.201 1.00 87.19 278 SER A C 1
ATOM 2215 O O . SER A 1 278 ? -6.941 -1.507 19.265 1.00 87.19 278 SER A O 1
ATOM 2217 N N . PRO A 1 279 ? -6.128 0.423 20.094 1.00 88.75 279 PRO A N 1
ATOM 2218 C CA . PRO A 1 279 ? -6.466 1.214 18.903 1.00 88.75 279 PRO A CA 1
ATOM 2219 C C . PRO A 1 279 ? -5.937 0.592 17.605 1.00 88.75 279 PRO A C 1
ATOM 2221 O O . PRO A 1 279 ? -6.638 0.518 16.598 1.00 88.75 279 PRO A O 1
ATOM 2224 N N . ILE A 1 280 ? -4.712 0.060 17.648 1.00 88.69 280 ILE A N 1
ATOM 2225 C CA . ILE A 1 280 ? -4.064 -0.573 16.497 1.00 88.69 280 ILE A CA 1
ATOM 2226 C C . ILE A 1 280 ? -4.768 -1.863 16.053 1.00 88.69 280 ILE A C 1
ATOM 2228 O O . ILE A 1 280 ? -4.823 -2.153 14.856 1.00 88.69 280 ILE A O 1
ATOM 2232 N N . GLN A 1 281 ? -5.346 -2.629 16.982 1.00 88.94 281 GLN A N 1
ATOM 2233 C CA . GLN A 1 281 ? -6.132 -3.823 16.661 1.00 88.94 281 GLN A CA 1
ATOM 2234 C C . GLN A 1 281 ? -7.459 -3.450 16.006 1.00 88.94 281 GLN A C 1
ATOM 2236 O O . GLN A 1 281 ? -7.821 -4.065 15.007 1.00 88.94 281 GLN A O 1
ATOM 2241 N N . ILE A 1 282 ? -8.134 -2.416 16.512 1.00 91.06 282 ILE A N 1
ATOM 2242 C CA . ILE A 1 282 ? -9.384 -1.914 15.927 1.00 91.06 282 ILE A CA 1
ATOM 2243 C C . ILE A 1 282 ? -9.126 -1.440 14.493 1.00 91.06 282 ILE A C 1
ATOM 2245 O O . ILE A 1 282 ? -9.744 -1.950 13.564 1.00 91.06 282 ILE A O 1
ATOM 2249 N N . ILE A 1 283 ? -8.134 -0.563 14.292 1.00 92.31 283 ILE A N 1
ATOM 2250 C CA . I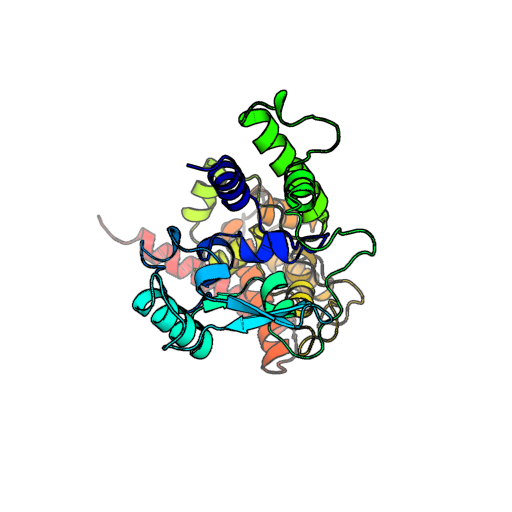LE A 1 283 ? -7.760 -0.049 12.963 1.00 92.31 283 ILE A CA 1
ATOM 2251 C C . ILE A 1 283 ? -7.426 -1.196 12.007 1.00 92.31 283 ILE A C 1
ATOM 2253 O O . ILE A 1 283 ? -7.981 -1.296 10.913 1.00 92.31 283 ILE A O 1
ATOM 2257 N N . SER A 1 284 ? -6.531 -2.090 12.426 1.00 91.56 284 SER A N 1
ATOM 2258 C CA . SER A 1 284 ? -6.065 -3.185 11.574 1.00 91.56 284 SER A CA 1
ATOM 2259 C C . SER A 1 284 ? -7.172 -4.196 11.247 1.00 91.56 284 SER A C 1
ATOM 2261 O O . SER A 1 284 ? -7.228 -4.693 10.121 1.00 91.56 284 SER A O 1
ATOM 2263 N N . GLY A 1 285 ? -8.076 -4.479 12.189 1.00 92.31 285 GLY A N 1
ATOM 2264 C CA . GLY A 1 285 ? -9.229 -5.349 11.974 1.00 92.31 285 GLY A CA 1
ATOM 2265 C C . GLY A 1 285 ? -10.239 -4.752 11.001 1.00 92.31 285 GLY A C 1
ATOM 2266 O O . GLY A 1 285 ? -10.641 -5.439 10.060 1.00 92.31 285 GLY A O 1
ATOM 2267 N N . THR A 1 286 ? -10.579 -3.472 11.159 1.00 94.31 286 THR A N 1
ATOM 2268 C CA . THR A 1 286 ? -11.505 -2.778 10.254 1.00 94.31 286 THR A CA 1
ATOM 2269 C C . THR A 1 286 ? -10.950 -2.700 8.834 1.00 94.31 286 THR A C 1
ATOM 2271 O O . THR A 1 286 ? -11.652 -3.044 7.882 1.00 94.31 286 THR A O 1
ATOM 2274 N N . MET A 1 287 ? -9.659 -2.378 8.677 1.00 94.44 287 MET A N 1
ATOM 2275 C CA . MET A 1 287 ? -8.987 -2.401 7.369 1.00 94.44 287 MET A CA 1
ATOM 2276 C C . MET A 1 287 ? -9.089 -3.772 6.689 1.00 94.44 287 MET A C 1
ATOM 2278 O O . MET A 1 287 ? -9.338 -3.853 5.488 1.00 94.44 287 MET A O 1
ATOM 2282 N N . VAL A 1 288 ? -8.912 -4.862 7.441 1.00 93.69 288 VAL A N 1
ATOM 2283 C CA . VAL A 1 288 ? -9.050 -6.227 6.911 1.00 93.69 288 VAL A CA 1
ATOM 2284 C C . VAL A 1 288 ? -10.481 -6.521 6.479 1.00 93.69 288 VAL A C 1
ATOM 2286 O O . VAL A 1 288 ? -10.666 -7.120 5.420 1.00 93.69 288 VAL A O 1
ATOM 2289 N N . GLY A 1 289 ? -11.471 -6.157 7.298 1.00 93.62 289 GLY A N 1
ATOM 2290 C CA . GLY A 1 289 ? -12.885 -6.383 7.000 1.00 93.62 289 GLY A CA 1
ATOM 2291 C C . GLY A 1 289 ? -13.290 -5.717 5.689 1.00 93.62 289 GLY A C 1
ATOM 2292 O O . GLY A 1 289 ? -13.783 -6.385 4.778 1.00 93.62 289 GLY A O 1
ATOM 2293 N N . ILE A 1 290 ? -12.960 -4.431 5.558 1.00 94.19 290 ILE A N 1
ATOM 2294 C CA . ILE A 1 290 ? -13.205 -3.635 4.351 1.00 94.19 290 ILE A CA 1
ATOM 2295 C C . ILE A 1 290 ? -12.469 -4.223 3.147 1.00 94.19 290 ILE A C 1
ATO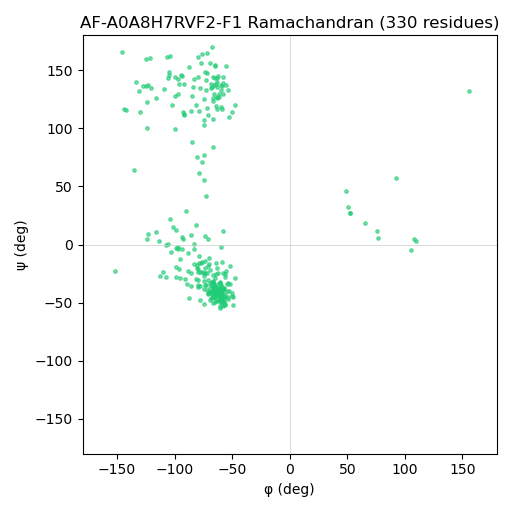M 2297 O O . ILE A 1 290 ? -13.082 -4.449 2.105 1.00 94.19 290 ILE A O 1
ATOM 2301 N N . TRP A 1 291 ? -11.173 -4.522 3.285 1.00 94.31 291 TRP A N 1
ATOM 2302 C CA . TRP A 1 291 ? -10.372 -5.073 2.192 1.00 94.31 291 TRP A CA 1
ATOM 2303 C C . TRP A 1 291 ? -10.952 -6.400 1.688 1.00 94.31 291 TRP A C 1
ATOM 2305 O O . TRP A 1 291 ? -11.142 -6.570 0.487 1.00 94.31 291 TRP A O 1
ATOM 2315 N N . LYS A 1 292 ? -11.294 -7.332 2.588 1.00 93.50 292 LYS A N 1
ATOM 2316 C CA . LYS A 1 292 ? -11.892 -8.623 2.209 1.00 93.50 292 LYS A CA 1
ATOM 2317 C C . LYS A 1 292 ? -13.220 -8.435 1.485 1.00 93.50 292 LYS A C 1
ATOM 2319 O O . LYS A 1 292 ? -13.427 -9.044 0.440 1.00 93.50 292 LYS A O 1
ATOM 2324 N N . ALA A 1 293 ? -14.098 -7.601 2.034 1.00 93.12 293 ALA A N 1
ATOM 2325 C CA . ALA A 1 293 ? -15.409 -7.342 1.460 1.00 93.12 293 ALA A CA 1
ATOM 2326 C C . ALA A 1 293 ? -15.313 -6.723 0.062 1.00 93.12 293 ALA A C 1
ATOM 2328 O O . ALA A 1 293 ? -15.993 -7.165 -0.859 1.00 93.12 293 ALA A O 1
ATOM 2329 N N . HIS A 1 294 ? -14.412 -5.754 -0.110 1.00 92.12 294 HIS A N 1
ATOM 2330 C CA . HIS A 1 294 ? -14.176 -5.098 -1.388 1.00 92.12 294 HIS A CA 1
ATOM 2331 C C . HIS A 1 294 ? -13.727 -6.096 -2.465 1.00 92.12 294 HIS A C 1
ATOM 2333 O O . HIS A 1 294 ? -14.272 -6.113 -3.565 1.00 92.12 294 HIS A O 1
ATOM 2339 N N . TRP A 1 295 ? -12.785 -6.988 -2.149 1.00 91.38 295 TRP A N 1
ATOM 2340 C CA . TRP A 1 295 ? -12.317 -7.973 -3.128 1.00 91.38 295 TRP A CA 1
ATOM 2341 C C . TRP A 1 295 ? -13.295 -9.110 -3.387 1.00 91.38 295 TRP A C 1
ATOM 2343 O O . TRP A 1 295 ? -13.337 -9.611 -4.508 1.00 91.38 295 TRP A O 1
ATOM 2353 N N . LEU A 1 296 ? -14.095 -9.507 -2.396 1.00 92.62 296 LEU A N 1
ATOM 2354 C CA . LEU A 1 296 ? -15.197 -10.448 -2.615 1.00 92.62 296 LEU A CA 1
ATOM 2355 C C . LEU A 1 296 ? -16.262 -9.854 -3.541 1.00 92.62 296 LEU A C 1
ATOM 2357 O O . LEU A 1 296 ? -16.799 -10.568 -4.386 1.00 92.62 296 LEU A O 1
ATOM 2361 N N . TYR A 1 297 ? -16.522 -8.554 -3.426 1.00 92.06 297 TYR A N 1
ATOM 2362 C CA . TYR A 1 297 ? -17.397 -7.842 -4.346 1.00 92.06 297 TYR A CA 1
ATOM 2363 C C . TYR A 1 297 ? -16.829 -7.824 -5.772 1.00 92.06 297 TYR A C 1
ATOM 2365 O O . TYR A 1 297 ? -17.518 -8.232 -6.703 1.00 92.06 297 TYR A O 1
ATOM 2373 N N . ILE A 1 298 ? -15.552 -7.462 -5.945 1.00 87.75 298 ILE A N 1
ATOM 2374 C CA . ILE A 1 298 ? -14.918 -7.393 -7.274 1.00 87.75 298 ILE A CA 1
ATOM 2375 C C . ILE A 1 298 ? -14.777 -8.772 -7.931 1.00 87.75 298 ILE A C 1
ATOM 2377 O O . ILE A 1 298 ? -15.132 -8.938 -9.094 1.00 87.75 298 ILE A O 1
ATOM 2381 N N . PHE A 1 299 ? -14.233 -9.766 -7.223 1.00 87.94 299 PHE A N 1
ATOM 2382 C CA . PHE A 1 299 ? -13.841 -11.043 -7.836 1.00 87.94 299 PHE A CA 1
ATOM 2383 C C . PHE A 1 299 ? -14.883 -12.150 -7.718 1.00 87.94 299 PHE A C 1
ATOM 2385 O O . PHE A 1 299 ? -14.814 -13.131 -8.455 1.00 87.94 299 PHE A O 1
ATOM 2392 N N . SER A 1 300 ? -15.809 -12.046 -6.769 1.00 91.75 300 SER A N 1
ATOM 2393 C CA . SER A 1 300 ? -16.813 -13.083 -6.508 1.00 91.75 300 SER A CA 1
ATOM 2394 C C . SER A 1 300 ? -18.242 -12.554 -6.588 1.00 91.75 300 SER A C 1
ATOM 2396 O O . SER A 1 300 ? -19.169 -13.302 -6.286 1.00 91.75 300 SER A O 1
ATOM 2398 N N . SER A 1 301 ? -18.424 -11.285 -6.978 1.00 89.69 301 SER A N 1
ATOM 2399 C CA . SER A 1 301 ? -19.730 -10.624 -7.098 1.00 89.69 301 SER A CA 1
ATOM 2400 C C . SER A 1 301 ? -20.588 -10.738 -5.832 1.00 89.69 301 SER A C 1
ATOM 2402 O O . SER A 1 301 ? -21.816 -10.717 -5.896 1.00 89.69 301 SER A O 1
ATOM 2404 N N . VAL A 1 302 ? -19.946 -10.871 -4.666 1.00 92.12 302 VAL A N 1
ATOM 2405 C CA . VAL A 1 302 ? -20.642 -10.916 -3.378 1.00 92.12 302 VAL A CA 1
ATOM 2406 C C . VAL A 1 302 ? -21.105 -9.497 -3.043 1.00 92.12 302 VAL A C 1
ATOM 2408 O O . VAL A 1 302 ? -20.266 -8.597 -3.009 1.00 92.12 302 VAL A O 1
ATOM 2411 N N . PRO A 1 303 ? -22.400 -9.263 -2.766 1.00 92.00 303 PRO A N 1
ATOM 2412 C CA . PRO A 1 303 ? -22.889 -7.929 -2.435 1.00 92.00 303 PRO A CA 1
ATOM 2413 C C . PRO A 1 303 ? -22.139 -7.313 -1.249 1.00 92.00 303 PRO A C 1
ATOM 2415 O O . PRO A 1 303 ? -21.913 -7.975 -0.232 1.00 92.00 303 PRO A O 1
ATOM 2418 N N . PHE A 1 304 ? -21.792 -6.029 -1.357 1.00 91.50 304 PHE A N 1
ATOM 2419 C CA . PHE A 1 304 ? -21.130 -5.282 -0.288 1.00 91.50 304 PHE A CA 1
ATOM 2420 C C . PHE A 1 304 ? -22.137 -4.939 0.828 1.00 91.50 304 PHE A C 1
ATOM 2422 O O . PHE A 1 304 ? -22.675 -3.838 0.906 1.00 91.50 304 PHE A O 1
ATOM 2429 N N . CYS A 1 305 ? -22.461 -5.928 1.665 1.00 92.88 305 CYS A N 1
ATOM 2430 C CA . CYS A 1 305 ? -23.480 -5.825 2.710 1.00 92.88 305 CYS A CA 1
ATOM 2431 C C . CYS A 1 305 ? -22.879 -5.375 4.051 1.00 92.88 305 CYS A C 1
ATOM 2433 O O . CYS A 1 305 ? -22.171 -6.144 4.702 1.00 92.88 305 CYS A O 1
ATOM 2435 N N . LEU A 1 306 ? -23.209 -4.155 4.490 1.00 92.19 306 LEU A N 1
ATOM 2436 C CA . LEU A 1 306 ? -22.659 -3.525 5.699 1.00 92.19 306 LEU A CA 1
ATOM 2437 C C . LEU A 1 306 ? -22.713 -4.433 6.938 1.00 92.19 306 LEU A C 1
ATOM 2439 O O . LEU A 1 306 ? -21.682 -4.664 7.564 1.00 92.19 306 LEU A O 1
ATOM 2443 N N . THR A 1 307 ? -23.881 -4.998 7.259 1.00 92.06 307 THR A N 1
ATOM 2444 C CA . THR A 1 307 ? -24.085 -5.821 8.468 1.00 92.06 307 THR A CA 1
ATOM 2445 C C . THR A 1 307 ? -23.187 -7.055 8.484 1.00 92.06 307 THR A C 1
ATOM 2447 O O . THR A 1 307 ? -22.515 -7.330 9.473 1.00 92.06 307 THR A O 1
ATOM 2450 N N . THR A 1 308 ? -23.087 -7.750 7.350 1.00 92.00 308 THR A N 1
ATOM 2451 C CA . THR A 1 308 ? -22.230 -8.936 7.212 1.00 92.00 308 THR A CA 1
ATOM 2452 C C . THR A 1 308 ? -20.756 -8.575 7.390 1.00 92.00 308 THR A C 1
ATOM 2454 O O . THR A 1 308 ? -19.991 -9.317 8.014 1.00 92.00 308 THR A O 1
ATOM 2457 N N . ILE A 1 309 ? -20.341 -7.426 6.849 1.00 93.25 309 ILE A N 1
ATOM 2458 C CA . ILE A 1 309 ? -18.957 -6.958 6.939 1.00 93.25 309 ILE A CA 1
ATOM 2459 C C . ILE A 1 309 ? -18.622 -6.592 8.383 1.00 93.25 309 ILE A C 1
ATOM 2461 O O . ILE A 1 309 ? -17.589 -7.041 8.886 1.00 93.25 309 ILE A O 1
ATOM 2465 N N . ILE A 1 310 ? -19.501 -5.854 9.060 1.00 92.88 310 ILE A N 1
ATOM 2466 C CA . ILE A 1 310 ? -19.367 -5.479 10.472 1.00 92.88 310 ILE A CA 1
ATOM 2467 C C . ILE A 1 310 ? -19.253 -6.742 11.339 1.00 92.88 310 ILE A C 1
ATOM 2469 O O . ILE A 1 310 ? -18.241 -6.922 12.018 1.00 92.88 310 ILE A O 1
ATOM 2473 N N . ASP A 1 311 ? -20.178 -7.697 11.212 1.00 91.44 311 ASP A N 1
ATOM 2474 C CA . ASP A 1 311 ? -20.145 -8.964 11.957 1.00 91.44 311 ASP A CA 1
ATOM 2475 C C . ASP A 1 311 ? -18.845 -9.749 11.727 1.00 91.44 311 ASP A C 1
ATOM 2477 O O . ASP A 1 311 ? -18.231 -10.281 12.659 1.00 91.44 311 ASP A O 1
ATOM 2481 N N . SER A 1 312 ? -18.391 -9.831 10.473 1.00 91.31 312 SER A N 1
ATOM 2482 C CA . SER A 1 312 ? -17.137 -10.510 10.130 1.00 91.31 312 SER A CA 1
ATOM 2483 C C . SER A 1 312 ? -15.902 -9.791 10.693 1.00 91.31 312 SER A C 1
ATOM 2485 O O . SER A 1 312 ? -14.918 -10.436 11.082 1.00 91.31 312 SER A O 1
ATOM 2487 N N . THR A 1 313 ? -15.969 -8.461 10.786 1.00 92.25 313 THR A N 1
ATOM 2488 C CA . THR A 1 313 ? -14.928 -7.611 11.365 1.00 92.25 313 THR A CA 1
ATOM 2489 C C . THR A 1 313 ? -14.859 -7.837 12.869 1.00 92.25 313 THR A C 1
ATOM 2491 O O . THR A 1 313 ? -13.782 -8.156 13.370 1.00 92.25 313 THR A O 1
ATOM 2494 N N . HIS A 1 314 ? -15.991 -7.831 13.580 1.00 90.38 314 HIS A N 1
ATOM 2495 C CA . HIS A 1 314 ? -16.033 -8.158 15.010 1.00 90.38 314 HIS A CA 1
ATOM 2496 C C . HIS A 1 314 ? -15.505 -9.561 15.302 1.00 90.38 314 HIS A C 1
ATOM 2498 O O . HIS A 1 314 ? -14.693 -9.731 16.210 1.00 90.38 314 HIS A O 1
ATOM 2504 N N . LYS A 1 315 ? -15.874 -10.569 14.501 1.00 88.50 315 LYS A N 1
ATOM 2505 C CA . LYS A 1 315 ? -15.310 -11.925 14.635 1.00 88.50 315 LYS A CA 1
ATOM 2506 C C . LYS A 1 315 ? -13.785 -11.929 14.485 1.00 88.50 315 LYS A C 1
ATOM 2508 O O . LYS A 1 315 ? -13.094 -12.624 15.229 1.00 88.50 315 LYS A O 1
ATOM 2513 N N . THR A 1 316 ? -13.250 -11.129 13.561 1.00 86.69 316 THR A N 1
ATOM 2514 C CA . THR A 1 316 ? -11.797 -10.967 13.379 1.00 86.69 316 THR A CA 1
ATOM 2515 C C . THR A 1 316 ? -11.155 -10.269 14.585 1.00 86.69 316 THR A C 1
ATOM 2517 O O . THR A 1 316 ? -10.112 -10.714 15.060 1.00 86.69 316 THR A O 1
ATOM 2520 N N . LEU A 1 317 ? -11.796 -9.232 15.132 1.00 87.12 317 LEU A N 1
ATOM 2521 C CA . LEU A 1 317 ? -11.348 -8.524 16.337 1.00 87.12 317 LEU A CA 1
ATOM 2522 C C . LEU A 1 317 ? -11.352 -9.416 17.589 1.00 87.12 317 LEU A C 1
ATOM 2524 O O . LEU A 1 317 ? -10.415 -9.386 18.383 1.00 87.12 317 LEU A O 1
ATOM 2528 N N . ILE A 1 318 ? -12.362 -10.271 17.751 1.00 84.44 318 ILE A N 1
ATOM 2529 C CA . ILE A 1 318 ? -12.410 -11.252 18.844 1.00 84.44 318 ILE A CA 1
ATOM 2530 C C . ILE A 1 318 ? -11.265 -12.260 18.708 1.00 84.44 318 ILE A C 1
ATOM 2532 O O . ILE A 1 318 ? -10.594 -12.572 19.694 1.00 84.44 318 ILE A O 1
ATOM 2536 N N . ARG A 1 319 ? -10.996 -12.733 17.486 1.00 81.06 319 ARG A N 1
ATOM 2537 C CA . ARG A 1 319 ? -9.884 -13.649 17.217 1.00 81.06 319 ARG A CA 1
ATOM 2538 C C . ARG A 1 319 ? -8.525 -13.019 17.537 1.00 81.06 319 ARG A C 1
ATOM 2540 O O . ARG A 1 319 ? -7.682 -13.706 18.107 1.00 81.06 319 ARG A O 1
ATOM 2547 N N . PHE A 1 320 ? -8.337 -11.724 17.258 1.00 75.44 320 PHE A N 1
ATOM 2548 C CA . PHE A 1 320 ? -7.125 -10.996 17.661 1.00 75.44 320 PHE A CA 1
ATOM 2549 C C . PHE A 1 320 ? -6.840 -11.118 19.151 1.00 75.44 320 PHE A C 1
ATOM 2551 O O . PHE A 1 320 ? -5.715 -11.425 19.543 1.00 75.44 320 PHE A O 1
ATOM 2558 N N . ARG A 1 321 ? -7.876 -10.923 19.969 1.00 72.31 321 ARG A N 1
ATOM 2559 C CA . ARG A 1 321 ? -7.765 -11.052 21.421 1.00 72.31 321 ARG A CA 1
ATOM 2560 C C . ARG A 1 321 ? -7.385 -12.474 21.825 1.00 72.31 321 ARG A C 1
ATOM 2562 O O . ARG A 1 321 ? -6.497 -12.655 22.649 1.00 72.31 321 ARG A O 1
ATOM 2569 N N . GLN A 1 322 ? -8.061 -13.475 21.265 1.00 72.69 322 GLN A N 1
ATOM 2570 C CA . GLN A 1 322 ? -7.816 -14.876 21.616 1.00 72.69 322 GLN A CA 1
ATOM 2571 C C . GLN A 1 322 ? -6.369 -15.278 21.317 1.00 72.69 322 GLN A C 1
ATOM 2573 O O . GLN A 1 322 ? -5.698 -15.836 22.183 1.00 72.69 322 GLN A O 1
ATOM 2578 N N . GLU A 1 323 ? -5.862 -14.926 20.135 1.00 70.88 323 GLU A N 1
ATOM 2579 C CA . GLU A 1 323 ? -4.468 -15.186 19.767 1.00 70.88 323 GLU A CA 1
ATOM 2580 C C . GLU A 1 323 ? -3.502 -14.473 20.729 1.00 70.88 323 GLU A C 1
ATOM 2582 O O . GLU A 1 323 ? -2.556 -15.091 21.204 1.00 70.88 323 GLU A O 1
ATOM 2587 N N . GLU A 1 324 ? -3.777 -13.226 21.121 1.00 67.56 324 GLU A N 1
ATOM 2588 C CA . GLU A 1 324 ? -2.949 -12.493 22.085 1.00 67.56 324 GLU A CA 1
ATOM 2589 C C . GLU A 1 324 ? -2.931 -13.120 23.490 1.00 67.56 324 GLU A C 1
ATOM 2591 O O . GLU A 1 324 ? -1.861 -13.244 24.091 1.00 67.56 324 GLU A O 1
ATOM 2596 N N . THR A 1 325 ? -4.081 -13.571 24.000 1.00 63.81 325 THR A N 1
ATOM 2597 C CA . THR A 1 325 ? -4.155 -14.237 25.312 1.00 63.81 325 THR A CA 1
ATOM 2598 C C . THR A 1 325 ? -3.354 -15.538 25.354 1.00 63.81 325 THR A C 1
ATOM 2600 O O . THR A 1 325 ? -2.733 -15.840 26.371 1.00 63.81 325 THR A O 1
ATOM 2603 N N . LEU A 1 326 ? -3.283 -16.275 24.241 1.00 62.22 326 LEU A N 1
ATOM 2604 C CA . LEU A 1 326 ? -2.502 -17.512 24.150 1.00 62.22 326 LEU A CA 1
ATOM 2605 C C . LEU A 1 326 ? -0.989 -17.260 24.247 1.00 62.22 326 LEU A C 1
ATOM 2607 O O . LEU A 1 326 ? -0.275 -18.078 24.820 1.00 62.22 326 LEU A O 1
ATOM 2611 N N . PHE A 1 327 ? -0.500 -16.119 23.752 1.00 58.16 327 PHE A N 1
ATOM 2612 C CA . PHE A 1 327 ? 0.920 -15.757 23.841 1.00 58.16 327 PHE A CA 1
ATOM 2613 C C . PHE A 1 327 ? 1.328 -15.194 25.208 1.00 58.16 327 PHE A C 1
ATOM 2615 O O . PHE A 1 327 ? 2.500 -15.267 25.564 1.00 58.16 327 PHE A O 1
ATOM 2622 N N . ILE A 1 328 ? 0.393 -14.640 25.985 1.00 58.44 328 ILE A N 1
ATOM 2623 C CA . ILE A 1 328 ? 0.670 -14.152 27.349 1.00 58.44 328 ILE A CA 1
ATOM 2624 C C . ILE A 1 328 ? 0.819 -15.322 28.341 1.00 58.44 328 ILE A C 1
ATOM 2626 O O . ILE A 1 328 ? 1.504 -15.187 29.351 1.00 58.44 328 ILE A O 1
ATOM 2630 N N . HIS A 1 329 ? 0.225 -16.482 28.043 1.00 50.94 329 HIS A N 1
ATOM 2631 C CA . HIS A 1 329 ? 0.222 -17.658 28.920 1.00 50.94 329 HIS A CA 1
ATOM 2632 C C . HIS A 1 329 ? 1.261 -18.740 28.572 1.00 50.94 329 HIS A C 1
ATOM 2634 O O . HIS A 1 329 ? 1.195 -19.836 29.128 1.00 50.94 329 HIS A O 1
ATOM 2640 N N . GLN A 1 330 ? 2.236 -18.465 27.699 1.00 35.44 330 GLN A N 1
ATOM 2641 C CA . GLN A 1 330 ? 3.378 -19.369 27.520 1.00 35.44 330 G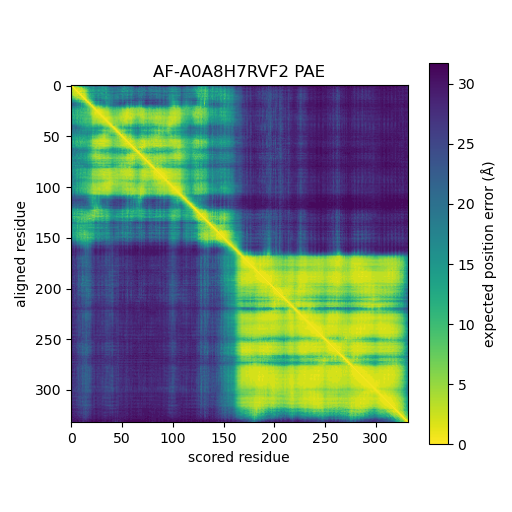LN A CA 1
ATOM 2642 C C . GLN A 1 330 ? 4.423 -19.116 28.625 1.00 35.44 330 GLN A C 1
ATOM 2644 O O . GLN A 1 330 ? 4.900 -17.984 28.738 1.00 35.44 330 GLN A O 1
ATOM 2649 N N . PRO A 1 331 ? 4.762 -20.117 29.466 1.00 36.75 331 PRO A N 1
ATOM 2650 C CA . PRO A 1 331 ? 5.830 -19.970 30.451 1.00 36.75 331 PRO A CA 1
ATOM 2651 C C . PRO A 1 331 ? 7.199 -19.887 29.743 1.00 36.75 331 PRO A C 1
ATOM 2653 O O . PRO A 1 331 ? 7.305 -20.345 28.602 1.00 36.75 331 PRO A O 1
ATOM 2656 N N . PRO A 1 332 ? 8.208 -19.273 30.393 1.00 46.22 332 PRO A N 1
ATOM 2657 C CA . PRO A 1 332 ? 9.537 -19.043 29.821 1.00 46.22 332 PRO A CA 1
ATOM 2658 C C . PRO A 1 332 ? 10.289 -20.320 29.438 1.00 46.22 332 PRO A C 1
ATOM 2660 O O . PRO A 1 332 ? 10.082 -21.361 30.106 1.00 46.22 332 PRO A O 1
#